Protein AF-A0A7J4KVI2-F1 (afdb_monomer_lite)

Radius of gyration: 18.56 Å; chains: 1; bounding box: 43×48×51 Å

Structure (mmCIF, N/CA/C/O backbone):
data_AF-A0A7J4KVI2-F1
#
_entry.id   AF-A0A7J4KVI2-F1
#
loop_
_atom_site.group_PDB
_atom_site.id
_atom_site.type_symbol
_atom_site.label_atom_id
_atom_site.label_alt_id
_atom_site.label_comp_id
_atom_site.label_asym_id
_atom_site.label_entity_id
_atom_site.label_seq_id
_atom_site.pdbx_PDB_ins_code
_atom_site.Cartn_x
_atom_site.Cartn_y
_atom_site.Cartn_z
_atom_site.occupancy
_atom_site.B_iso_or_equiv
_atom_site.auth_seq_id
_atom_site.auth_comp_id
_atom_site.auth_asym_id
_atom_site.auth_atom_id
_atom_site.pdbx_PDB_model_num
ATOM 1 N N . MET A 1 1 ? 23.311 7.971 -23.021 1.00 53.56 1 MET A N 1
ATOM 2 C CA . MET A 1 1 ? 22.926 6.780 -22.244 1.00 53.56 1 MET A CA 1
ATOM 3 C C . MET A 1 1 ? 21.905 6.040 -23.079 1.00 53.56 1 MET A C 1
ATOM 5 O O . MET A 1 1 ? 20.894 6.647 -23.422 1.00 53.56 1 MET A O 1
ATOM 9 N N . ASP A 1 2 ? 22.221 4.825 -23.516 1.00 59.62 2 ASP A N 1
ATOM 10 C CA . ASP A 1 2 ? 21.264 4.004 -24.254 1.00 59.62 2 ASP A CA 1
ATOM 11 C C . ASP A 1 2 ? 20.538 3.135 -23.231 1.00 59.62 2 ASP A C 1
ATOM 13 O O . ASP A 1 2 ? 21.050 2.123 -22.776 1.00 59.62 2 ASP A O 1
ATOM 17 N N . ILE A 1 3 ? 19.336 3.552 -22.846 1.00 58.28 3 ILE A N 1
ATOM 18 C CA . ILE A 1 3 ? 18.474 2.841 -21.888 1.00 58.28 3 ILE A CA 1
ATOM 19 C C . ILE A 1 3 ? 18.111 1.408 -22.330 1.00 58.28 3 ILE A C 1
ATOM 21 O O . ILE A 1 3 ? 17.574 0.633 -21.536 1.00 58.28 3 ILE A O 1
ATOM 25 N N . ARG A 1 4 ? 18.410 1.031 -23.581 1.00 65.31 4 ARG A N 1
ATOM 26 C CA . ARG A 1 4 ? 18.259 -0.337 -24.098 1.00 65.31 4 ARG A CA 1
ATOM 27 C C . ARG A 1 4 ? 19.463 -1.230 -23.796 1.00 65.31 4 ARG A C 1
ATOM 29 O O . ARG A 1 4 ? 19.342 -2.448 -23.936 1.00 65.31 4 ARG A O 1
ATOM 36 N N . ASP A 1 5 ? 20.568 -0.674 -23.316 1.00 78.56 5 ASP A N 1
ATOM 37 C CA . ASP A 1 5 ? 21.722 -1.428 -22.833 1.00 78.56 5 ASP A CA 1
ATOM 38 C C . ASP A 1 5 ? 21.389 -2.131 -21.502 1.00 78.56 5 ASP A C 1
ATOM 40 O O . ASP A 1 5 ? 20.918 -1.509 -20.547 1.00 78.56 5 ASP A O 1
ATOM 44 N N . SER A 1 6 ? 21.564 -3.455 -21.447 1.00 76.38 6 SER A N 1
ATOM 45 C CA . SER A 1 6 ? 21.222 -4.264 -20.270 1.00 76.38 6 SER A CA 1
ATOM 46 C C . SER A 1 6 ? 22.137 -4.030 -19.069 1.00 76.38 6 SER A C 1
ATOM 48 O O . SER A 1 6 ? 21.682 -4.176 -17.937 1.00 76.38 6 SER A O 1
ATOM 50 N N . GLU A 1 7 ? 23.400 -3.672 -19.299 1.00 80.94 7 GLU A N 1
ATOM 51 C CA . GLU A 1 7 ? 24.371 -3.390 -18.240 1.00 80.94 7 GLU A CA 1
ATOM 52 C C . GLU A 1 7 ? 24.020 -2.066 -17.555 1.00 80.94 7 GLU A C 1
ATOM 54 O O . GLU A 1 7 ? 23.853 -2.029 -16.337 1.00 80.94 7 GLU A O 1
ATOM 59 N N . GLN A 1 8 ? 23.725 -1.023 -18.342 1.00 77.56 8 GLN A N 1
ATOM 60 C CA . GLN A 1 8 ? 23.271 0.272 -17.810 1.00 77.56 8 GLN A CA 1
ATOM 61 C C . GLN A 1 8 ? 21.961 0.149 -17.013 1.00 77.56 8 GLN A C 1
ATOM 63 O O . GLN A 1 8 ? 21.785 0.824 -15.997 1.00 77.56 8 GLN A O 1
ATOM 68 N N . ARG A 1 9 ? 21.033 -0.729 -17.432 1.00 75.50 9 ARG A N 1
ATOM 69 C CA . ARG A 1 9 ? 19.804 -1.003 -16.662 1.00 75.50 9 ARG A CA 1
ATOM 70 C C . ARG A 1 9 ? 20.095 -1.659 -15.317 1.00 75.50 9 ARG A C 1
ATOM 72 O O . ARG A 1 9 ? 19.458 -1.300 -14.329 1.00 75.50 9 ARG A O 1
ATOM 79 N N . HIS A 1 10 ? 21.029 -2.607 -15.283 1.00 79.31 10 HIS A N 1
ATOM 80 C CA . HIS A 1 10 ? 21.415 -3.281 -14.050 1.00 79.31 10 HIS A CA 1
ATOM 81 C C . HIS A 1 10 ? 22.087 -2.309 -13.073 1.00 79.31 10 HIS A C 1
ATOM 83 O O . HIS A 1 10 ? 21.647 -2.212 -11.933 1.00 79.31 10 HIS A O 1
ATOM 89 N N . GLU A 1 11 ? 23.051 -1.505 -13.530 1.00 82.50 11 GLU A N 1
ATOM 90 C CA . GLU A 1 11 ? 23.707 -0.480 -12.700 1.00 82.50 11 GLU A CA 1
ATOM 91 C C . GLU A 1 11 ? 22.715 0.543 -12.126 1.00 82.50 11 GLU A C 1
ATOM 93 O O . GLU A 1 11 ? 22.803 0.937 -10.958 1.00 82.50 11 GLU A O 1
ATOM 98 N N . MET A 1 12 ? 21.739 0.962 -12.936 1.00 79.88 12 MET A N 1
ATOM 99 C CA . MET A 1 12 ? 20.677 1.861 -12.495 1.00 79.88 12 MET A CA 1
ATOM 100 C C . MET A 1 12 ? 19.800 1.210 -11.420 1.00 79.88 12 MET A C 1
ATOM 102 O O . MET A 1 12 ? 19.478 1.862 -10.429 1.00 79.88 12 MET A O 1
ATOM 106 N N . LEU A 1 13 ? 19.431 -0.064 -11.588 1.00 80.06 13 LEU A N 1
ATOM 107 C CA . LEU A 1 13 ? 18.658 -0.807 -10.594 1.00 80.06 13 LEU A CA 1
ATOM 108 C C . LEU A 1 13 ? 19.425 -0.948 -9.272 1.00 80.06 13 LEU A C 1
ATOM 110 O O . LEU A 1 13 ? 18.868 -0.631 -8.226 1.00 80.06 13 LEU A O 1
ATOM 114 N N . GLU A 1 14 ? 20.698 -1.341 -9.313 1.00 84.06 14 GLU A N 1
ATOM 115 C CA . GLU A 1 14 ? 21.552 -1.439 -8.120 1.00 84.06 14 GLU A CA 1
ATOM 116 C C . GLU A 1 14 ? 21.667 -0.087 -7.397 1.00 84.06 14 GLU A C 1
ATOM 118 O O . GLU A 1 14 ? 21.544 -0.009 -6.175 1.00 84.06 14 GLU A O 1
ATOM 123 N N . SER A 1 15 ? 21.807 1.008 -8.152 1.00 84.38 15 SER A N 1
ATOM 124 C CA . SER A 1 15 ? 21.846 2.363 -7.589 1.00 84.38 15 SER A CA 1
ATOM 125 C C . SER A 1 15 ? 20.530 2.748 -6.903 1.00 84.38 15 SER A C 1
ATOM 127 O O . SER A 1 15 ? 20.540 3.354 -5.832 1.00 84.38 15 SER A O 1
ATOM 129 N N . LEU A 1 16 ? 19.386 2.392 -7.494 1.00 80.75 16 LEU A N 1
ATOM 130 C CA . LEU A 1 16 ? 18.063 2.646 -6.913 1.00 80.75 16 LEU A CA 1
ATOM 131 C C . LEU A 1 16 ? 17.823 1.834 -5.644 1.00 80.75 16 LEU A C 1
ATOM 133 O O . LEU A 1 16 ? 17.270 2.373 -4.683 1.00 80.75 16 LEU A O 1
ATOM 137 N N . ILE A 1 17 ? 18.244 0.568 -5.638 1.00 82.12 17 ILE A N 1
ATOM 138 C CA . ILE A 1 17 ? 18.190 -0.296 -4.457 1.00 82.12 17 ILE A CA 1
ATOM 139 C C . ILE A 1 17 ? 19.030 0.331 -3.347 1.00 82.12 17 ILE A C 1
ATOM 141 O O . ILE A 1 17 ? 18.498 0.607 -2.278 1.00 82.12 17 ILE A O 1
ATOM 145 N N . ALA A 1 18 ? 20.284 0.693 -3.629 1.00 84.38 18 ALA A N 1
ATOM 146 C CA . ALA A 1 18 ? 21.172 1.303 -2.642 1.00 84.38 18 ALA A CA 1
ATOM 147 C C . ALA A 1 18 ? 20.612 2.611 -2.051 1.00 84.38 18 ALA A C 1
ATOM 149 O O . ALA A 1 18 ? 20.677 2.825 -0.840 1.00 84.38 18 ALA A O 1
ATOM 150 N N . VAL A 1 19 ? 20.030 3.487 -2.880 1.00 82.00 19 VAL A N 1
ATOM 151 C CA . VAL A 1 19 ? 19.382 4.722 -2.403 1.00 82.00 19 VAL A CA 1
ATOM 152 C C . VAL A 1 19 ? 18.144 4.410 -1.560 1.00 82.00 19 VAL A C 1
ATOM 154 O O . VAL A 1 19 ? 17.938 5.036 -0.520 1.00 82.00 19 VAL A O 1
ATOM 157 N N . THR A 1 20 ? 17.326 3.447 -1.986 1.00 78.44 20 THR A N 1
ATOM 158 C CA . THR A 1 20 ? 16.119 3.040 -1.253 1.00 78.44 20 THR A CA 1
ATOM 159 C C . THR A 1 20 ? 16.493 2.456 0.106 1.00 78.44 20 THR A C 1
ATOM 161 O O . THR A 1 20 ? 15.943 2.888 1.117 1.00 78.44 20 THR A O 1
ATOM 164 N N . ASP A 1 21 ? 17.475 1.560 0.159 1.00 82.12 21 ASP A N 1
ATOM 165 C CA . ASP A 1 21 ? 17.964 0.937 1.392 1.00 82.12 21 ASP A CA 1
ATOM 166 C C . ASP A 1 21 ? 18.585 1.962 2.345 1.00 82.12 21 ASP A C 1
ATOM 168 O O . ASP A 1 21 ? 18.413 1.872 3.560 1.00 82.12 21 ASP A O 1
ATOM 172 N N . PHE A 1 22 ? 19.260 2.982 1.807 1.00 82.75 22 PHE A N 1
ATOM 173 C CA . PHE A 1 22 ? 19.822 4.068 2.605 1.00 82.75 22 PHE A CA 1
ATOM 174 C C . PHE A 1 22 ? 18.742 4.960 3.239 1.00 82.75 22 PHE A C 1
ATOM 176 O O . PHE A 1 22 ? 18.859 5.345 4.403 1.00 82.75 22 PHE A O 1
ATOM 183 N N . LEU A 1 23 ? 17.691 5.307 2.489 1.00 79.38 23 LEU A N 1
ATOM 184 C CA . LEU A 1 23 ? 16.671 6.262 2.936 1.00 79.38 23 LEU A CA 1
ATOM 185 C C . LEU A 1 23 ? 15.541 5.621 3.753 1.00 79.38 23 LEU A C 1
ATOM 187 O O . LEU A 1 23 ? 14.987 6.269 4.645 1.00 79.38 23 LEU A O 1
ATOM 191 N N . THR A 1 24 ? 15.193 4.365 3.464 1.00 81.50 24 THR A N 1
ATOM 192 C CA . THR A 1 24 ? 14.033 3.682 4.059 1.00 81.50 24 THR A CA 1
ATOM 193 C C . THR A 1 24 ? 14.068 3.656 5.591 1.00 81.50 24 THR A C 1
ATOM 195 O O . THR A 1 24 ? 13.041 3.987 6.182 1.00 81.50 24 THR A O 1
ATOM 198 N N . PRO A 1 25 ? 15.198 3.369 6.273 1.00 85.94 25 PRO A N 1
ATOM 199 C CA . PRO A 1 25 ? 15.234 3.372 7.735 1.00 85.94 25 PRO A CA 1
ATOM 200 C C . PRO A 1 25 ? 14.869 4.732 8.343 1.00 85.94 25 PRO A C 1
ATOM 202 O O . PRO A 1 25 ? 14.037 4.805 9.242 1.00 85.94 25 PRO A O 1
ATOM 205 N N . ALA A 1 26 ? 15.428 5.829 7.819 1.00 86.44 26 ALA A N 1
ATOM 206 C CA . ALA A 1 26 ? 15.156 7.171 8.335 1.00 86.44 26 ALA A CA 1
ATOM 207 C C . ALA A 1 26 ? 13.688 7.582 8.130 1.00 86.44 26 ALA A C 1
ATOM 209 O O . ALA A 1 26 ? 13.074 8.201 9.003 1.00 86.44 26 ALA A O 1
ATOM 210 N N . PHE A 1 27 ? 13.113 7.221 6.982 1.00 85.88 27 PHE A N 1
ATOM 211 C CA . PHE A 1 27 ? 11.704 7.461 6.694 1.00 85.88 27 PHE A CA 1
ATOM 212 C C . PHE A 1 27 ? 10.771 6.597 7.548 1.00 85.88 27 PHE A C 1
ATOM 214 O O . PHE A 1 27 ? 9.794 7.126 8.081 1.00 85.88 27 PHE A O 1
ATOM 221 N N . SER A 1 28 ? 11.101 5.317 7.736 1.00 87.12 28 SER A N 1
ATOM 222 C CA . SER A 1 28 ? 10.357 4.398 8.603 1.00 87.12 28 SER A CA 1
ATOM 223 C C . SER A 1 28 ? 10.314 4.917 10.043 1.00 87.12 28 SER A C 1
ATOM 225 O O . SER A 1 28 ? 9.231 5.064 10.606 1.00 87.12 28 SER A O 1
ATOM 227 N N . GLU A 1 29 ? 11.448 5.344 10.605 1.00 89.88 29 GLU A N 1
ATOM 228 C CA . GLU A 1 29 ? 11.493 5.924 11.955 1.00 89.88 29 GLU A CA 1
ATOM 229 C C . GLU A 1 29 ? 10.658 7.208 12.075 1.00 89.88 29 GLU A C 1
ATOM 231 O O . GLU A 1 29 ? 9.908 7.396 13.040 1.00 89.88 29 GLU A O 1
ATOM 236 N N . ARG A 1 30 ? 10.707 8.085 11.061 1.00 90.50 30 ARG A N 1
ATOM 237 C CA . ARG A 1 30 ? 9.869 9.291 11.039 1.00 90.50 30 ARG A CA 1
ATOM 238 C C . ARG A 1 30 ? 8.383 8.940 10.999 1.00 90.50 30 ARG A C 1
ATOM 240 O O . ARG A 1 30 ? 7.618 9.561 11.734 1.00 90.50 30 ARG A O 1
ATOM 247 N N . LEU A 1 31 ? 7.970 7.958 10.197 1.00 92.00 31 LEU A N 1
ATOM 248 C CA . LEU A 1 31 ? 6.585 7.484 10.166 1.00 92.00 31 LEU A CA 1
ATOM 249 C C . LEU A 1 31 ? 6.175 6.879 11.510 1.00 92.00 31 LEU A C 1
ATOM 251 O O . LEU A 1 31 ? 5.164 7.299 12.066 1.00 92.00 31 LEU A O 1
ATOM 255 N N . LYS A 1 32 ? 6.977 5.971 12.077 1.00 93.12 32 LYS A N 1
ATOM 256 C CA . LYS A 1 32 ? 6.709 5.338 13.379 1.00 93.12 32 LYS A CA 1
ATOM 257 C C . LYS A 1 32 ? 6.499 6.363 14.489 1.00 93.12 32 LYS A C 1
ATOM 259 O O . LYS A 1 32 ? 5.614 6.176 15.318 1.00 93.12 32 LYS A O 1
ATOM 264 N N . SER A 1 33 ? 7.224 7.485 14.476 1.00 94.75 33 SER A N 1
ATOM 265 C CA . SER A 1 33 ? 7.016 8.576 15.445 1.00 94.75 33 SER A CA 1
ATOM 266 C C . SER A 1 33 ? 5.627 9.237 15.379 1.00 94.75 33 SER A C 1
ATOM 268 O O . SER A 1 33 ? 5.211 9.885 16.337 1.00 94.75 33 SER A O 1
ATOM 270 N N . ARG A 1 34 ? 4.900 9.063 14.267 1.00 94.44 34 ARG A N 1
ATOM 271 C CA . ARG A 1 34 ? 3.549 9.598 14.021 1.00 94.44 34 ARG A CA 1
ATOM 272 C C . ARG A 1 34 ? 2.438 8.571 14.220 1.00 94.44 34 ARG A C 1
ATOM 274 O O . ARG A 1 34 ? 1.263 8.942 14.311 1.00 94.44 34 ARG A O 1
ATOM 281 N N . LEU A 1 35 ? 2.798 7.294 14.248 1.00 93.44 35 LEU A N 1
ATOM 282 C CA . LEU A 1 35 ? 1.877 6.199 14.503 1.00 93.44 35 LEU A CA 1
ATOM 283 C C . LEU A 1 35 ? 1.514 6.160 15.992 1.00 93.44 35 LEU A C 1
ATOM 285 O O . LEU A 1 35 ? 2.335 6.474 16.860 1.00 93.44 35 LEU A O 1
ATOM 289 N N . ASN A 1 36 ? 0.278 5.777 16.301 1.00 91.81 36 ASN A N 1
ATOM 290 C CA . ASN A 1 36 ? -0.064 5.405 17.672 1.00 91.81 36 ASN A CA 1
ATOM 291 C C . ASN A 1 36 ? 0.535 4.025 18.001 1.00 91.81 36 ASN A C 1
ATOM 293 O O . ASN A 1 36 ? 1.041 3.324 17.125 1.00 91.81 36 ASN A O 1
ATOM 297 N N . ASP A 1 37 ? 0.489 3.616 19.265 1.00 89.94 37 ASP A N 1
ATOM 298 C CA . ASP A 1 37 ? 1.168 2.386 19.691 1.00 89.94 37 ASP A CA 1
ATOM 299 C C . ASP A 1 37 ? 0.605 1.122 19.023 1.00 89.94 37 ASP A C 1
ATOM 301 O O . ASP A 1 37 ? 1.360 0.201 18.721 1.00 89.94 37 ASP A O 1
ATOM 305 N N . LYS A 1 38 ? -0.696 1.099 18.707 1.00 86.19 38 LYS A N 1
ATOM 306 C CA . LYS A 1 38 ? -1.334 -0.018 17.995 1.00 86.19 38 LYS A CA 1
ATOM 307 C C . LYS A 1 38 ? -0.817 -0.122 16.559 1.00 86.19 38 LYS A C 1
ATOM 309 O O . LYS A 1 38 ? -0.437 -1.194 16.103 1.00 86.19 38 LYS A O 1
ATOM 314 N N . GLU A 1 39 ? -0.774 1.001 15.854 1.00 92.25 39 GLU A N 1
ATOM 315 C CA . GLU A 1 39 ? -0.285 1.076 14.478 1.00 92.25 39 GLU A CA 1
ATOM 316 C C . GLU A 1 39 ? 1.205 0.756 14.379 1.00 92.25 39 GLU A C 1
ATOM 318 O O . GLU A 1 39 ? 1.602 0.081 13.437 1.00 92.25 39 GLU A O 1
ATOM 323 N N . LYS A 1 40 ? 2.024 1.179 15.354 1.00 91.94 40 LYS A N 1
ATOM 324 C CA . LYS A 1 40 ? 3.443 0.792 15.417 1.00 91.94 40 LYS A CA 1
ATOM 325 C C . LYS A 1 40 ? 3.597 -0.722 15.487 1.00 91.94 40 LYS A C 1
ATOM 327 O O . LYS A 1 40 ? 4.365 -1.272 14.710 1.00 91.94 40 LYS A O 1
ATOM 332 N N . LEU A 1 41 ? 2.831 -1.389 16.355 1.00 89.12 41 LEU A N 1
ATOM 333 C CA . LEU A 1 41 ? 2.871 -2.849 16.484 1.00 89.12 41 LEU A CA 1
ATOM 334 C C . LEU A 1 41 ? 2.475 -3.552 15.180 1.00 89.12 41 LEU A C 1
ATOM 336 O O . LEU A 1 41 ? 3.128 -4.513 14.783 1.00 89.12 41 LEU A O 1
ATOM 340 N N . LEU A 1 42 ? 1.428 -3.074 14.498 1.00 91.12 42 LEU A N 1
ATOM 341 C CA . LEU A 1 42 ? 1.032 -3.615 13.192 1.00 91.12 42 LEU A CA 1
ATOM 342 C C . LEU A 1 42 ? 2.119 -3.385 12.139 1.00 91.12 42 LEU A C 1
ATOM 344 O O . LEU A 1 42 ? 2.447 -4.289 11.375 1.00 91.12 42 LEU A O 1
ATOM 348 N N . TYR A 1 43 ? 2.695 -2.187 12.115 1.00 91.12 43 TYR A N 1
ATOM 349 C CA . TYR A 1 43 ? 3.728 -1.820 11.158 1.00 91.12 43 TYR A CA 1
ATOM 350 C C . TYR A 1 43 ? 5.003 -2.653 11.361 1.00 91.12 43 TYR A C 1
ATOM 352 O O . TYR A 1 43 ? 5.547 -3.191 10.400 1.00 91.12 43 TYR A O 1
ATOM 360 N N . GLU A 1 44 ? 5.429 -2.850 12.609 1.00 88.81 44 GLU A N 1
ATOM 361 C CA . GLU A 1 44 ? 6.543 -3.733 12.976 1.00 88.81 44 GLU A CA 1
ATOM 362 C C . GLU A 1 44 ? 6.255 -5.201 12.642 1.00 88.81 44 GLU A C 1
ATOM 364 O O . GLU A 1 44 ? 7.147 -5.909 12.171 1.00 88.81 44 GLU A O 1
ATOM 369 N N . ALA A 1 45 ? 5.012 -5.662 12.829 1.00 87.00 45 ALA A N 1
ATOM 370 C CA . ALA A 1 45 ? 4.614 -7.008 12.430 1.00 87.00 45 ALA A CA 1
ATOM 371 C C . ALA A 1 45 ? 4.792 -7.212 10.920 1.00 87.00 45 ALA A C 1
ATOM 373 O O . ALA A 1 45 ? 5.311 -8.248 10.515 1.00 87.00 45 ALA A O 1
ATOM 374 N N . VAL A 1 46 ? 4.432 -6.222 10.097 1.00 87.56 46 VAL A N 1
ATOM 375 C CA . VAL A 1 46 ? 4.609 -6.278 8.637 1.00 87.56 46 VAL A CA 1
ATOM 376 C C . VAL A 1 46 ? 6.078 -6.148 8.227 1.00 87.56 46 VAL A C 1
ATOM 378 O O . VAL A 1 46 ? 6.511 -6.872 7.335 1.00 87.56 46 VAL A O 1
ATOM 381 N N . GLU A 1 47 ? 6.874 -5.300 8.885 1.00 84.62 47 GLU A N 1
ATOM 382 C CA . GLU A 1 47 ? 8.329 -5.234 8.648 1.00 84.62 47 GLU A CA 1
ATOM 383 C C . GLU A 1 47 ? 9.034 -6.563 8.974 1.00 84.62 47 GLU A C 1
ATOM 385 O O . GLU A 1 47 ? 10.016 -6.919 8.3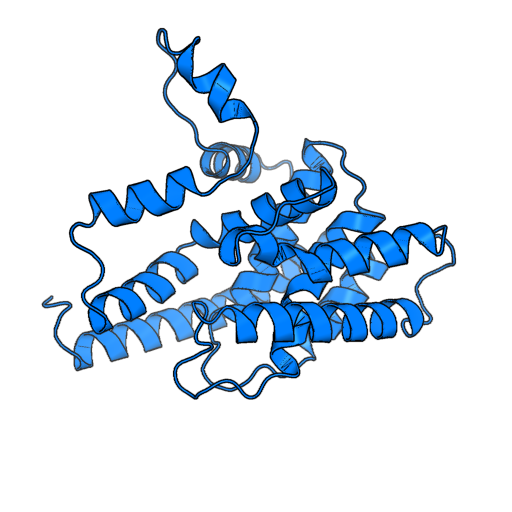24 1.00 84.62 47 GLU A O 1
ATOM 390 N N . GLY A 1 48 ? 8.523 -7.316 9.953 1.00 82.25 48 GLY A N 1
ATOM 391 C CA . GLY A 1 48 ? 9.026 -8.642 10.314 1.00 82.25 48 GLY A CA 1
ATOM 392 C C . GLY A 1 48 ? 8.647 -9.759 9.336 1.00 82.25 48 GLY A C 1
ATOM 393 O O . GLY A 1 48 ? 9.198 -10.860 9.426 1.00 82.25 48 GLY A O 1
ATOM 394 N N . VAL A 1 49 ? 7.726 -9.510 8.401 1.00 81.31 49 VAL A N 1
ATOM 395 C CA . VAL A 1 49 ? 7.316 -10.492 7.394 1.00 81.31 49 VAL A CA 1
ATOM 396 C C . VAL A 1 49 ? 8.337 -10.523 6.259 1.00 81.31 49 VAL A C 1
ATOM 398 O O . VAL A 1 49 ? 8.594 -9.529 5.581 1.00 81.31 49 VAL A O 1
ATOM 401 N N . THR A 1 50 ? 8.909 -11.700 6.004 1.00 69.44 50 THR A N 1
ATOM 402 C CA . THR A 1 50 ? 9.828 -11.888 4.884 1.00 69.44 50 THR A CA 1
ATOM 403 C C . THR A 1 50 ? 9.056 -11.950 3.569 1.00 69.44 50 THR A C 1
ATOM 405 O O . THR A 1 50 ? 8.308 -12.886 3.287 1.00 69.44 50 THR A O 1
ATOM 408 N N . PHE A 1 51 ? 9.257 -10.947 2.719 1.00 68.25 51 PHE A N 1
ATOM 409 C CA . PHE A 1 51 ? 8.815 -11.008 1.330 1.00 68.25 51 PHE A CA 1
ATOM 410 C C . PHE A 1 51 ? 9.818 -11.810 0.495 1.00 68.25 51 PHE A C 1
ATOM 412 O O . PHE A 1 51 ? 11.016 -11.820 0.776 1.00 68.25 51 PHE A O 1
ATOM 419 N N . ALA A 1 52 ? 9.335 -12.478 -0.555 1.00 59.94 52 ALA A N 1
ATOM 420 C CA . ALA A 1 52 ? 10.203 -13.206 -1.479 1.00 59.94 52 ALA A CA 1
ATOM 421 C C . ALA A 1 52 ? 11.284 -12.289 -2.095 1.00 59.94 52 ALA A C 1
ATOM 423 O O . ALA A 1 52 ? 11.015 -11.113 -2.374 1.00 59.94 52 ALA A O 1
ATOM 424 N N . GLU A 1 53 ? 12.474 -12.851 -2.342 1.00 52.62 53 GLU A N 1
ATOM 425 C CA . GLU A 1 53 ? 13.605 -12.184 -3.004 1.00 52.62 53 GLU A CA 1
ATOM 426 C C . GLU A 1 53 ? 13.175 -11.486 -4.312 1.00 52.62 53 GLU A C 1
ATOM 428 O O . GLU A 1 53 ? 12.377 -12.020 -5.086 1.00 52.62 53 GLU A O 1
ATOM 433 N N . GLY A 1 54 ? 13.702 -10.280 -4.564 1.00 59.38 54 GLY A N 1
ATOM 434 C CA . GLY A 1 54 ? 13.408 -9.479 -5.765 1.00 59.38 54 GLY A CA 1
ATOM 435 C C . GLY A 1 54 ? 12.354 -8.377 -5.586 1.00 59.38 54 GLY A C 1
ATOM 436 O O . GLY A 1 54 ? 12.135 -7.583 -6.498 1.00 59.38 54 GLY A O 1
ATOM 437 N N . ASN A 1 55 ? 11.736 -8.261 -4.408 1.00 71.81 55 ASN A N 1
ATOM 438 C CA . ASN A 1 55 ? 10.739 -7.228 -4.100 1.00 71.81 55 ASN A CA 1
ATOM 439 C C . ASN A 1 55 ? 11.333 -6.001 -3.377 1.00 71.81 55 ASN A C 1
ATOM 441 O O . ASN A 1 55 ? 10.774 -5.533 -2.386 1.00 71.81 55 ASN A O 1
ATOM 445 N N . TRP A 1 56 ? 12.457 -5.470 -3.867 1.00 73.38 56 TRP A N 1
ATOM 446 C CA . TRP A 1 56 ? 13.206 -4.366 -3.236 1.00 73.38 56 TRP A CA 1
ATOM 447 C C . TRP A 1 56 ? 12.358 -3.118 -2.935 1.00 73.38 56 TRP A C 1
ATOM 449 O O . TRP A 1 56 ? 12.615 -2.388 -1.986 1.00 73.38 56 TRP A O 1
ATOM 459 N N . TYR A 1 57 ? 11.310 -2.876 -3.722 1.00 79.31 57 TYR A N 1
ATOM 460 C CA . TYR A 1 57 ? 10.453 -1.704 -3.574 1.00 79.31 57 TYR A CA 1
ATOM 461 C C . TYR A 1 57 ? 9.332 -1.871 -2.541 1.00 79.31 57 TYR A C 1
ATOM 463 O O . TYR A 1 57 ? 8.663 -0.884 -2.239 1.00 79.31 57 TYR A O 1
ATOM 471 N N . ARG A 1 58 ? 9.075 -3.084 -2.025 1.00 82.56 58 ARG A N 1
ATOM 472 C CA . ARG A 1 58 ? 7.950 -3.346 -1.108 1.00 82.56 58 ARG A CA 1
ATOM 473 C C . ARG A 1 58 ? 8.046 -2.597 0.217 1.00 82.56 58 ARG A C 1
ATOM 475 O O . ARG A 1 58 ? 7.049 -1.978 0.573 1.00 82.56 58 ARG A O 1
ATOM 482 N N . PRO A 1 59 ? 9.194 -2.576 0.923 1.00 82.94 59 PRO A N 1
ATOM 483 C CA . PRO A 1 59 ? 9.316 -1.777 2.142 1.00 82.94 59 PRO A CA 1
ATOM 484 C C . PRO A 1 59 ? 8.962 -0.306 1.893 1.00 82.94 59 PRO A C 1
ATOM 486 O O . PRO A 1 59 ? 8.234 0.313 2.663 1.00 82.94 59 PRO A O 1
ATOM 489 N N . HIS A 1 60 ? 9.400 0.226 0.750 1.00 85.62 60 HIS A N 1
ATOM 490 C CA . HIS A 1 60 ? 9.117 1.598 0.351 1.00 85.62 60 HIS A CA 1
ATOM 491 C C . HIS A 1 60 ? 7.652 1.821 -0.063 1.00 85.62 60 HIS A C 1
ATOM 493 O O . HIS A 1 60 ? 7.089 2.874 0.224 1.00 85.62 60 HIS A O 1
ATOM 499 N N . HIS A 1 61 ? 7.020 0.850 -0.729 1.00 89.50 61 HIS A N 1
ATOM 500 C CA . HIS A 1 61 ? 5.585 0.871 -1.034 1.00 89.50 61 HIS A CA 1
ATOM 501 C C . HIS A 1 61 ? 4.766 0.887 0.252 1.00 89.50 61 HIS A C 1
ATOM 503 O O . HIS A 1 61 ? 4.015 1.836 0.451 1.00 89.50 61 HIS A O 1
ATOM 509 N N . ASN A 1 62 ? 5.002 -0.051 1.170 1.00 89.75 62 ASN A N 1
ATOM 510 C CA . ASN A 1 62 ? 4.265 -0.111 2.429 1.00 89.75 62 ASN A CA 1
ATOM 511 C C . ASN A 1 62 ? 4.427 1.174 3.260 1.00 89.75 62 ASN A C 1
ATOM 513 O O . ASN A 1 62 ? 3.449 1.711 3.785 1.00 89.75 62 ASN A O 1
ATOM 517 N N . PHE A 1 63 ? 5.647 1.723 3.307 1.00 90.62 63 PHE A N 1
ATOM 518 C CA . PHE A 1 63 ? 5.915 3.028 3.909 1.00 90.62 63 PHE A CA 1
ATOM 519 C C . PHE A 1 63 ? 5.082 4.146 3.258 1.00 90.62 63 PHE A C 1
ATOM 521 O O . PHE A 1 63 ? 4.392 4.882 3.966 1.00 90.62 63 PHE A O 1
ATOM 528 N N . ILE A 1 64 ? 5.117 4.280 1.924 1.00 90.81 64 ILE A N 1
ATOM 529 C CA . ILE A 1 64 ? 4.399 5.352 1.218 1.00 90.81 64 ILE A CA 1
ATOM 530 C C . ILE A 1 64 ? 2.890 5.222 1.401 1.00 90.81 64 ILE A C 1
ATOM 532 O O . ILE A 1 64 ? 2.242 6.235 1.661 1.00 90.81 64 ILE A O 1
ATOM 536 N N . VAL A 1 65 ? 2.330 4.019 1.278 1.00 94.50 65 VAL A N 1
ATOM 537 C CA . VAL A 1 65 ? 0.887 3.796 1.436 1.00 94.50 65 VAL A CA 1
ATOM 538 C C . VAL A 1 65 ? 0.451 4.140 2.858 1.00 94.50 65 VAL A C 1
ATOM 540 O O . VAL A 1 65 ? -0.497 4.902 3.041 1.00 94.50 65 VAL A O 1
ATOM 543 N N . THR A 1 66 ? 1.208 3.701 3.867 1.00 95.44 66 THR A N 1
ATOM 544 C CA . THR A 1 66 ? 0.925 4.022 5.274 1.00 95.44 66 THR A CA 1
ATOM 545 C C . THR A 1 66 ? 1.013 5.529 5.546 1.00 95.44 66 THR A C 1
ATOM 547 O O . THR A 1 66 ? 0.115 6.105 6.159 1.00 95.44 66 THR A O 1
ATOM 550 N N . ALA A 1 67 ? 2.058 6.207 5.061 1.00 94.25 67 ALA A N 1
ATOM 551 C CA . ALA A 1 67 ? 2.216 7.655 5.225 1.00 94.25 67 ALA A CA 1
ATOM 552 C C . ALA A 1 67 ? 1.124 8.457 4.489 1.00 94.25 67 ALA A C 1
ATOM 554 O O . ALA A 1 67 ? 0.644 9.484 4.983 1.00 94.25 67 ALA A O 1
ATOM 555 N N . SER A 1 68 ? 0.714 7.973 3.317 1.00 93.25 68 SER A N 1
ATOM 556 C CA . SER A 1 68 ? -0.366 8.551 2.518 1.00 93.25 68 SER A CA 1
ATOM 557 C C . SER A 1 68 ? -1.706 8.419 3.231 1.00 93.25 68 SER A C 1
ATOM 559 O O . SER A 1 68 ? -2.425 9.409 3.364 1.00 93.25 68 SER A O 1
ATOM 561 N N . MET A 1 69 ? -2.005 7.234 3.767 1.00 95.88 69 MET A N 1
ATOM 562 C CA . MET A 1 69 ? -3.230 7.000 4.521 1.00 95.88 69 MET A CA 1
ATOM 563 C C . MET A 1 69 ? -3.284 7.828 5.805 1.00 95.88 69 MET A C 1
ATOM 565 O O . MET A 1 69 ? -4.313 8.422 6.118 1.00 95.88 69 MET A O 1
ATOM 569 N N . LEU A 1 70 ? -2.160 7.946 6.516 1.00 94.69 70 LEU A N 1
ATOM 570 C CA . LEU A 1 70 ? -2.071 8.790 7.706 1.00 94.69 70 LEU A CA 1
ATOM 571 C C . LEU A 1 70 ? -2.405 10.250 7.381 1.00 94.69 70 LEU A C 1
ATOM 573 O O . LEU A 1 70 ? -3.118 10.914 8.134 1.00 94.69 70 LEU A O 1
ATOM 577 N N . SER A 1 71 ? -1.906 10.735 6.243 1.00 91.00 71 SER A N 1
ATOM 578 C CA . SER A 1 71 ? -2.196 12.083 5.759 1.00 91.00 71 SER A CA 1
ATOM 579 C C . SER A 1 71 ? -3.676 12.241 5.402 1.00 91.00 71 SER A C 1
ATOM 581 O O . SER A 1 71 ? -4.282 13.229 5.804 1.00 91.00 71 SER A O 1
ATOM 583 N N . LEU A 1 72 ? -4.271 11.270 4.702 1.00 87.94 72 LEU A N 1
ATOM 584 C CA . LEU A 1 72 ? -5.701 11.264 4.369 1.00 87.94 72 LEU A CA 1
ATOM 585 C C . LEU A 1 72 ? -6.579 11.291 5.624 1.00 87.94 72 LEU A C 1
ATOM 587 O O . LEU A 1 72 ? -7.444 12.153 5.739 1.00 87.94 72 LEU A O 1
ATOM 591 N N . CYS A 1 73 ? -6.307 10.424 6.603 1.00 91.25 73 CYS A N 1
ATOM 592 C CA . CYS A 1 73 ? -7.049 10.398 7.865 1.00 91.25 73 CYS A CA 1
ATOM 593 C C . CYS A 1 73 ? -6.985 11.743 8.599 1.00 91.25 73 CYS A C 1
ATOM 595 O O . CYS A 1 73 ? -7.980 12.189 9.163 1.00 91.25 73 CYS A O 1
ATOM 597 N N . PHE A 1 74 ? -5.823 12.403 8.585 1.00 89.38 74 PHE A N 1
ATOM 598 C CA . PHE A 1 74 ? -5.655 13.707 9.221 1.00 89.38 74 PHE A CA 1
ATOM 599 C C . PHE A 1 74 ? -6.415 14.825 8.493 1.00 89.38 74 PHE A C 1
ATOM 601 O O . PHE A 1 74 ? -7.108 15.606 9.140 1.00 89.38 74 PHE A O 1
ATOM 608 N N . TRP A 1 75 ? -6.276 14.921 7.169 1.00 86.44 75 TRP A N 1
ATOM 609 C CA . TRP A 1 75 ? -6.822 16.043 6.398 1.00 86.44 75 TRP A CA 1
ATOM 610 C C . TRP A 1 75 ? -8.313 15.921 6.099 1.00 86.44 75 TRP A C 1
ATOM 612 O O . TRP A 1 75 ? -8.999 16.938 6.092 1.00 86.44 75 TRP A O 1
ATOM 622 N N . GLU A 1 76 ? -8.797 14.702 5.876 1.00 84.94 76 GLU A N 1
ATOM 623 C CA . GLU A 1 76 ? -10.185 14.428 5.491 1.00 84.94 76 GLU A CA 1
ATOM 624 C C . GLU A 1 76 ? -11.033 13.946 6.687 1.00 84.94 76 GLU A C 1
ATOM 626 O O . GLU A 1 76 ? -12.228 13.709 6.553 1.00 84.94 76 GLU A O 1
ATOM 631 N N . GLY A 1 77 ? -10.435 13.802 7.879 1.00 89.38 77 GLY A N 1
ATOM 632 C CA . GLY A 1 77 ? -11.147 13.389 9.094 1.00 89.38 77 GLY A CA 1
ATOM 633 C C . GLY A 1 77 ? -11.664 11.945 9.064 1.00 89.38 77 GLY A C 1
ATOM 634 O O . GLY A 1 77 ? -12.669 11.646 9.707 1.00 89.38 77 GLY A O 1
ATOM 635 N N . LEU A 1 78 ? -11.000 11.061 8.314 1.00 90.62 78 LEU A N 1
ATOM 636 C CA . LEU A 1 78 ? -11.414 9.663 8.132 1.00 90.62 78 LEU A CA 1
ATOM 637 C C . LEU A 1 78 ? -11.171 8.814 9.392 1.00 90.62 78 LEU A C 1
ATOM 639 O O . LEU A 1 78 ? -10.315 9.142 10.221 1.00 90.62 78 LEU A O 1
ATOM 643 N N . ASP A 1 79 ? -11.875 7.679 9.519 1.00 93.00 79 ASP A N 1
ATOM 644 C CA . ASP A 1 79 ? -11.685 6.766 10.656 1.00 93.00 79 ASP A CA 1
ATOM 645 C C . ASP A 1 79 ? -10.327 6.054 10.579 1.00 93.00 79 ASP A C 1
ATOM 647 O O . ASP A 1 79 ? -10.151 4.987 9.980 1.00 93.00 79 ASP A O 1
ATOM 651 N N . ARG A 1 80 ? -9.353 6.653 11.266 1.00 93.50 80 ARG A N 1
ATOM 652 C CA . ARG A 1 80 ? -7.992 6.140 11.419 1.00 93.50 80 ARG A CA 1
ATOM 653 C C . ARG A 1 80 ? -7.960 4.709 11.968 1.00 93.50 80 ARG A C 1
ATOM 655 O O . ARG A 1 80 ? -7.049 3.964 11.618 1.00 93.50 80 ARG A O 1
ATOM 662 N N . ASN A 1 81 ? -8.933 4.300 12.790 1.00 91.69 81 ASN A N 1
ATOM 663 C CA . ASN A 1 81 ? -8.945 2.962 13.397 1.00 91.69 81 ASN A CA 1
ATOM 664 C C . ASN A 1 81 ? -9.284 1.847 12.403 1.00 91.69 81 ASN A C 1
ATOM 666 O O . ASN A 1 81 ? -9.023 0.688 12.709 1.00 91.69 81 ASN A O 1
ATOM 670 N N . VAL A 1 82 ? -9.849 2.186 11.244 1.00 93.94 82 VAL A N 1
ATOM 671 C CA . VAL A 1 82 ? -10.133 1.245 10.153 1.00 93.94 82 VAL A CA 1
ATOM 672 C C . VAL A 1 82 ? -9.065 1.378 9.072 1.00 93.94 82 VAL A C 1
ATOM 674 O O . VAL A 1 82 ? -8.406 0.409 8.694 1.00 93.94 82 VAL A O 1
ATOM 677 N N . LEU A 1 83 ? -8.835 2.602 8.603 1.00 96.06 83 LEU A N 1
ATOM 678 C CA . LEU A 1 83 ? -8.023 2.824 7.415 1.00 96.06 83 LEU A CA 1
ATOM 679 C C . LEU A 1 83 ? -6.522 2.626 7.644 1.00 96.06 83 LEU A C 1
ATOM 681 O O . LEU A 1 83 ? -5.844 2.126 6.747 1.00 96.06 83 LEU A O 1
ATOM 685 N N . MET A 1 84 ? -5.987 2.967 8.824 1.00 96.44 84 MET A N 1
ATOM 686 C CA . MET A 1 84 ? -4.559 2.759 9.094 1.00 96.44 84 MET A CA 1
ATOM 687 C C . MET A 1 84 ? -4.195 1.276 9.200 1.00 96.44 84 MET A C 1
ATOM 689 O O . MET A 1 84 ? -3.249 0.872 8.522 1.00 96.44 84 MET A O 1
ATOM 693 N N . PRO A 1 85 ? -4.919 0.434 9.966 1.00 95.56 85 PRO A N 1
ATOM 694 C CA . PRO A 1 85 ? -4.677 -1.006 9.943 1.00 95.56 85 PRO A CA 1
ATOM 695 C C . PRO A 1 85 ? -4.801 -1.611 8.544 1.00 95.56 85 PRO A C 1
ATOM 697 O O . PRO A 1 85 ? -3.938 -2.398 8.159 1.00 95.56 85 PRO A O 1
ATOM 700 N N . ALA A 1 86 ? -5.820 -1.215 7.769 1.00 97.12 86 ALA A N 1
ATOM 701 C CA . ALA A 1 86 ? -5.988 -1.683 6.397 1.00 97.12 86 ALA A CA 1
ATOM 702 C C . ALA A 1 86 ? -4.775 -1.318 5.526 1.00 97.12 86 ALA A C 1
ATOM 704 O O . ALA A 1 86 ? -4.169 -2.206 4.935 1.00 97.12 86 ALA A O 1
ATOM 705 N N . ALA A 1 87 ? -4.353 -0.049 5.531 1.00 97.25 87 ALA A N 1
ATOM 706 C CA . ALA A 1 87 ? -3.206 0.422 4.755 1.00 97.25 87 ALA A CA 1
ATOM 707 C C . ALA A 1 87 ? -1.893 -0.283 5.129 1.00 97.25 87 ALA A C 1
ATOM 709 O O . ALA A 1 87 ? -1.112 -0.624 4.245 1.00 97.25 87 ALA A O 1
ATOM 710 N N . ILE A 1 88 ? -1.661 -0.539 6.420 1.00 95.88 88 ILE A N 1
ATOM 711 C CA . ILE A 1 88 ? -0.456 -1.233 6.899 1.00 95.88 88 ILE A CA 1
ATOM 712 C C . ILE A 1 88 ? -0.446 -2.704 6.455 1.00 95.88 88 ILE A C 1
ATOM 714 O O . ILE A 1 88 ? 0.610 -3.241 6.130 1.00 95.88 88 ILE A O 1
ATOM 718 N N . LEU A 1 89 ? -1.607 -3.366 6.465 1.00 95.50 89 LEU A N 1
ATOM 719 C CA . LEU A 1 89 ? -1.723 -4.813 6.266 1.00 95.50 89 LEU A CA 1
ATOM 720 C C . LEU A 1 89 ? -2.080 -5.228 4.829 1.00 95.50 89 LEU A C 1
ATOM 722 O O . LEU A 1 89 ? -1.972 -6.416 4.530 1.00 95.50 89 LEU A O 1
ATOM 726 N N . HIS A 1 90 ? -2.503 -4.312 3.950 1.00 96.44 90 HIS A N 1
ATOM 727 C CA . HIS A 1 90 ? -3.147 -4.657 2.669 1.00 96.44 90 HIS A CA 1
ATOM 728 C C . HIS A 1 90 ? -2.363 -5.647 1.805 1.00 96.44 90 HIS A C 1
ATOM 730 O O . HIS A 1 90 ? -2.935 -6.588 1.258 1.00 96.44 90 HIS A O 1
ATOM 736 N N . ASP A 1 91 ? -1.042 -5.492 1.763 1.00 93.94 91 ASP A N 1
ATOM 737 C CA . ASP A 1 91 ? -0.162 -6.272 0.898 1.00 93.94 91 ASP A CA 1
ATOM 738 C C . ASP A 1 91 ? 0.475 -7.489 1.597 1.00 93.94 91 ASP A C 1
ATOM 740 O O . ASP A 1 91 ? 1.295 -8.202 1.006 1.00 93.94 91 ASP A O 1
ATOM 744 N N . ILE A 1 92 ? 0.103 -7.776 2.853 1.00 91.94 92 ILE A N 1
ATOM 745 C CA . ILE A 1 92 ? 0.730 -8.841 3.653 1.00 91.94 92 ILE A CA 1
ATOM 746 C C . ILE A 1 92 ? 0.558 -10.230 3.025 1.00 91.94 92 ILE A C 1
ATOM 748 O O . ILE A 1 92 ? 1.438 -11.086 3.152 1.00 91.94 92 ILE A O 1
ATOM 752 N N . GLY A 1 93 ? -0.527 -10.446 2.275 1.00 91.81 93 GLY A N 1
ATOM 753 C CA . GLY A 1 93 ? -0.816 -11.717 1.613 1.00 91.81 93 GLY A CA 1
ATOM 754 C C . GLY A 1 93 ? 0.236 -12.137 0.588 1.00 91.81 93 GLY A C 1
ATOM 755 O O . GLY A 1 93 ? 0.404 -13.328 0.327 1.00 91.81 93 GLY A O 1
ATOM 756 N N . TYR A 1 94 ? 1.026 -11.198 0.057 1.00 87.88 94 TYR A N 1
ATOM 757 C CA . TYR A 1 94 ? 2.127 -11.529 -0.847 1.00 87.88 94 TYR A CA 1
ATOM 758 C C . TYR A 1 94 ? 3.234 -12.358 -0.195 1.00 87.88 94 TYR A C 1
ATOM 760 O O . TYR A 1 94 ? 3.948 -13.066 -0.904 1.00 87.88 94 TYR A O 1
ATOM 768 N N . SER A 1 95 ? 3.368 -12.312 1.129 1.00 86.62 95 SER A N 1
ATOM 769 C CA . SER A 1 95 ? 4.313 -13.158 1.865 1.00 86.62 95 SER A CA 1
ATOM 770 C C . SER A 1 95 ? 3.944 -14.644 1.842 1.00 86.62 95 SER A C 1
ATOM 772 O O . SER A 1 95 ? 4.820 -15.503 1.911 1.00 86.62 95 SER A O 1
ATOM 774 N N . ALA A 1 96 ? 2.657 -14.960 1.672 1.00 85.75 96 ALA A N 1
ATOM 775 C CA . ALA A 1 96 ? 2.166 -16.329 1.552 1.00 85.75 96 ALA A CA 1
ATOM 776 C C . ALA A 1 96 ? 2.293 -16.885 0.122 1.00 85.75 96 ALA A C 1
ATOM 778 O O . ALA A 1 96 ? 2.116 -18.086 -0.102 1.00 85.75 96 ALA A O 1
ATOM 779 N N . LEU A 1 97 ? 2.601 -16.036 -0.864 1.00 82.44 97 LEU A N 1
ATOM 780 C CA . LEU A 1 97 ? 2.695 -16.440 -2.261 1.00 82.44 97 LEU A CA 1
ATOM 781 C C . LEU A 1 97 ? 4.126 -16.822 -2.644 1.00 82.44 97 LEU A C 1
ATOM 783 O O . LEU A 1 97 ? 5.097 -16.132 -2.345 1.00 82.44 97 LEU A O 1
ATOM 787 N N . LYS A 1 98 ? 4.260 -17.902 -3.421 1.00 68.69 98 LYS A N 1
ATOM 788 C CA . LYS A 1 98 ? 5.511 -18.201 -4.128 1.00 68.69 98 LYS A CA 1
ATOM 789 C C . LYS A 1 98 ? 5.646 -17.248 -5.311 1.00 68.69 98 LYS A C 1
ATOM 791 O O . LYS A 1 98 ? 5.067 -17.468 -6.375 1.00 68.69 98 LYS A O 1
ATOM 796 N N . ILE A 1 99 ? 6.393 -16.170 -5.112 1.00 62.41 99 ILE A N 1
ATOM 797 C CA . ILE A 1 99 ? 6.667 -15.175 -6.147 1.00 62.41 99 ILE A CA 1
ATOM 798 C C . ILE A 1 99 ? 7.889 -15.623 -6.965 1.00 62.41 99 ILE A C 1
ATOM 800 O O . ILE A 1 99 ? 8.822 -16.222 -6.436 1.00 62.41 99 ILE A O 1
ATOM 804 N N . SER A 1 100 ? 7.878 -15.380 -8.278 1.00 56.09 100 SER A N 1
ATOM 805 C CA . SER A 1 100 ? 9.045 -15.648 -9.128 1.00 56.09 100 SER A CA 1
ATOM 806 C C . SER A 1 100 ? 10.178 -14.657 -8.830 1.00 56.09 100 SER A C 1
ATOM 808 O O . SER A 1 100 ? 9.907 -13.535 -8.413 1.00 56.09 100 SER A O 1
ATOM 810 N N . LYS A 1 101 ? 11.435 -15.018 -9.127 1.00 44.94 101 LYS A N 1
ATOM 811 C CA . LYS A 1 101 ? 12.612 -14.147 -8.913 1.00 44.94 101 LYS A CA 1
ATOM 812 C C . LYS A 1 101 ? 12.567 -12.790 -9.642 1.00 44.94 101 LYS A C 1
ATOM 814 O O . LYS A 1 101 ? 13.363 -11.914 -9.339 1.00 44.94 101 LYS A O 1
ATOM 819 N N . TYR A 1 102 ? 11.676 -12.638 -10.625 1.00 43.91 102 TYR A N 1
ATOM 820 C CA . TYR A 1 102 ? 11.475 -11.402 -11.393 1.00 43.91 102 TYR A CA 1
ATOM 821 C C . TYR A 1 102 ? 10.303 -10.558 -10.857 1.00 43.91 102 TYR A C 1
ATOM 823 O O . TYR A 1 102 ? 9.819 -9.660 -11.537 1.00 43.91 102 TYR A O 1
ATOM 831 N N . GLY A 1 103 ? 9.829 -10.855 -9.643 1.00 50.16 103 GLY A N 1
ATOM 832 C CA . GLY A 1 103 ? 8.684 -10.197 -9.022 1.00 50.16 103 GLY A CA 1
ATOM 833 C C . GLY A 1 103 ? 7.366 -10.936 -9.258 1.00 50.16 103 GLY A C 1
ATOM 834 O O . GLY A 1 103 ? 7.299 -11.984 -9.921 1.00 50.16 103 GLY A O 1
ATOM 835 N N . ALA A 1 104 ? 6.297 -10.427 -8.642 1.00 51.97 104 ALA A N 1
ATOM 836 C CA . ALA A 1 104 ? 4.958 -10.942 -8.893 1.00 51.97 104 ALA A CA 1
ATOM 837 C C . ALA A 1 104 ? 4.542 -10.550 -10.311 1.00 51.97 104 ALA A C 1
ATOM 839 O O . ALA A 1 104 ? 4.851 -9.464 -10.789 1.00 51.97 104 ALA A O 1
ATOM 840 N N . ASP A 1 105 ? 3.849 -11.448 -11.005 1.00 63.66 105 ASP A N 1
ATOM 841 C CA . ASP A 1 105 ? 3.158 -11.040 -12.223 1.00 63.66 105 ASP A CA 1
ATOM 842 C C . ASP A 1 105 ? 1.902 -10.307 -11.771 1.00 63.66 105 ASP A C 1
ATOM 844 O O . ASP A 1 105 ? 0.853 -10.916 -11.570 1.00 63.66 105 ASP A O 1
ATOM 848 N N . TRP A 1 106 ? 2.050 -9.009 -11.528 1.00 63.06 106 TRP A N 1
ATOM 849 C CA . TRP A 1 106 ? 0.991 -8.124 -11.052 1.00 63.06 106 TRP A CA 1
ATOM 850 C C . TRP A 1 106 ? -0.161 -7.999 -12.053 1.00 63.06 106 TRP A C 1
ATOM 852 O O . TRP A 1 106 ? -1.192 -7.428 -11.729 1.00 63.06 106 TRP A O 1
ATOM 862 N N . ASN A 1 107 ? -0.026 -8.507 -13.278 1.00 68.25 107 ASN A N 1
ATOM 863 C CA . ASN A 1 107 ? -1.134 -8.546 -14.232 1.00 68.25 107 ASN A CA 1
ATOM 864 C C . ASN A 1 107 ? -1.952 -9.839 -14.118 1.00 68.25 107 ASN A C 1
ATOM 866 O O . ASN A 1 107 ? -3.010 -9.952 -14.733 1.00 68.25 107 ASN A O 1
ATOM 870 N N . SER A 1 108 ? -1.486 -10.819 -13.341 1.00 83.94 108 SER A N 1
ATOM 871 C CA . SER A 1 108 ? -2.216 -12.062 -13.129 1.00 83.94 108 SER A CA 1
ATOM 872 C C . SER A 1 108 ? -3.388 -11.824 -12.183 1.00 83.94 108 SER A C 1
ATOM 874 O O . SER A 1 108 ? -3.203 -11.645 -10.977 1.00 83.94 108 SER A O 1
ATOM 876 N N . ARG A 1 109 ? -4.604 -11.880 -12.740 1.00 89.44 109 ARG A N 1
ATOM 877 C CA . ARG A 1 109 ? -5.861 -11.850 -11.980 1.00 89.44 109 ARG A CA 1
ATOM 878 C C . ARG A 1 109 ? -5.831 -12.846 -10.818 1.00 89.44 109 ARG A C 1
ATOM 880 O O . ARG A 1 109 ? -6.126 -12.465 -9.694 1.00 89.44 109 ARG A O 1
ATOM 887 N N . ASP A 1 110 ? -5.403 -14.081 -11.073 1.00 90.06 110 ASP A N 1
ATOM 888 C CA . ASP A 1 110 ? -5.371 -15.145 -10.063 1.00 90.06 110 ASP A CA 1
ATOM 889 C C . ASP A 1 110 ? -4.409 -14.831 -8.911 1.00 90.06 110 ASP A C 1
ATOM 891 O O . ASP A 1 110 ? -4.737 -15.070 -7.753 1.00 90.06 110 ASP A O 1
ATOM 895 N N . LYS A 1 111 ? -3.239 -14.239 -9.195 1.00 86.25 111 LYS A N 1
ATOM 896 C CA . LYS A 1 111 ? -2.314 -13.792 -8.137 1.00 86.25 111 LYS A CA 1
ATOM 897 C C . LYS A 1 111 ? -2.895 -12.637 -7.326 1.00 86.25 111 LYS A C 1
ATOM 899 O O . LYS A 1 111 ? -2.644 -12.563 -6.124 1.00 86.25 111 LYS A O 1
ATOM 904 N N . ARG A 1 112 ? -3.667 -11.750 -7.965 1.00 90.31 112 ARG A N 1
ATOM 905 C CA . ARG A 1 112 ? -4.364 -10.669 -7.263 1.00 90.31 112 ARG A CA 1
ATOM 906 C C . ARG A 1 112 ? -5.414 -11.214 -6.300 1.00 90.31 112 ARG A C 1
ATOM 908 O O . ARG A 1 112 ? -5.379 -10.905 -5.120 1.00 90.31 112 ARG A O 1
ATOM 915 N N . ILE A 1 113 ? -6.264 -12.123 -6.763 1.00 93.06 113 ILE A N 1
ATOM 916 C CA . ILE A 1 113 ? -7.228 -12.799 -5.884 1.00 93.06 113 ILE A CA 1
ATOM 917 C C . ILE A 1 113 ? -6.496 -13.518 -4.740 1.00 93.06 113 ILE A C 1
ATOM 919 O O . ILE A 1 113 ? -6.809 -13.300 -3.575 1.00 93.06 113 ILE A O 1
ATOM 923 N N . ALA A 1 114 ? -5.467 -14.309 -5.058 1.00 92.56 114 ALA A N 1
ATOM 924 C CA . ALA A 1 114 ? -4.778 -15.126 -4.066 1.00 92.56 114 ALA A CA 1
ATOM 925 C C . ALA A 1 114 ? -4.091 -14.304 -2.960 1.00 92.56 114 ALA A C 1
ATOM 927 O O . ALA A 1 114 ? -4.133 -14.717 -1.802 1.00 92.56 114 ALA A O 1
ATOM 928 N N . HIS A 1 115 ? -3.455 -13.163 -3.274 1.00 92.62 115 HIS A N 1
ATOM 929 C CA . HIS A 1 115 ? -2.858 -12.335 -2.215 1.00 92.62 115 HIS A CA 1
ATOM 930 C C . HIS A 1 115 ? -3.928 -11.602 -1.402 1.00 92.62 115 HIS A C 1
ATOM 932 O O . HIS A 1 115 ? -3.752 -11.487 -0.195 1.00 92.62 115 HIS A O 1
ATOM 938 N N . MET A 1 116 ? -5.027 -11.144 -2.012 1.00 95.88 116 MET A N 1
ATOM 939 C CA . MET A 1 116 ? -6.117 -10.506 -1.271 1.00 95.88 116 MET A CA 1
ATOM 940 C C . MET A 1 116 ? -6.768 -11.492 -0.294 1.00 95.88 116 MET A C 1
ATOM 942 O O . MET A 1 116 ? -6.956 -11.174 0.878 1.00 95.88 116 MET A O 1
ATOM 946 N N . GLU A 1 117 ? -7.050 -12.719 -0.741 1.00 96.12 117 GLU A N 1
ATOM 947 C CA . GLU A 1 117 ? -7.618 -13.777 0.100 1.00 96.12 117 GLU A CA 1
ATOM 948 C C . GLU A 1 117 ? -6.664 -14.181 1.231 1.00 96.12 117 GLU A C 1
ATOM 950 O O . GLU A 1 117 ? -7.066 -14.224 2.396 1.00 96.12 117 GLU A O 1
ATOM 955 N N . ALA A 1 118 ? -5.390 -14.436 0.912 1.00 94.19 118 ALA A N 1
ATOM 956 C CA . ALA A 1 118 ? -4.385 -14.776 1.918 1.00 94.19 118 ALA A CA 1
ATOM 957 C C . ALA A 1 118 ? -4.157 -13.620 2.904 1.00 94.19 118 ALA A C 1
ATOM 959 O O . ALA A 1 118 ? -4.092 -13.840 4.112 1.00 94.19 118 ALA A O 1
ATOM 960 N N . GLY A 1 119 ? -4.081 -12.389 2.397 1.00 94.88 119 GLY A N 1
ATOM 961 C CA . GLY A 1 119 ? -3.899 -11.175 3.185 1.00 94.88 119 GLY A CA 1
ATOM 962 C C . GLY A 1 119 ? -5.057 -10.937 4.143 1.00 94.88 119 GLY A C 1
ATOM 963 O O . GLY A 1 119 ? -4.819 -10.670 5.314 1.00 94.88 119 GLY A O 1
ATOM 964 N N . ALA A 1 120 ? -6.298 -11.131 3.693 1.00 96.88 120 ALA A N 1
ATOM 965 C CA . ALA A 1 120 ? -7.491 -11.018 4.526 1.00 96.88 120 ALA A CA 1
ATOM 966 C C . ALA A 1 120 ? -7.470 -12.006 5.708 1.00 96.88 120 ALA A C 1
ATOM 968 O O . ALA A 1 120 ? -7.779 -11.629 6.840 1.00 96.88 120 ALA A O 1
ATOM 969 N N . VAL A 1 121 ? -7.064 -13.260 5.471 1.00 94.62 121 VAL A N 1
ATOM 970 C CA . VAL A 1 121 ? -6.917 -14.270 6.535 1.00 94.62 121 VAL A CA 1
ATOM 971 C C . VAL A 1 121 ? -5.809 -13.876 7.513 1.00 94.62 121 VAL A C 1
ATOM 973 O O . VAL A 1 121 ? -6.042 -13.830 8.719 1.00 94.62 121 VAL A O 1
ATOM 976 N N . MET A 1 122 ? -4.625 -13.532 7.000 1.00 92.69 122 MET A N 1
ATOM 977 C CA . MET A 1 122 ? -3.484 -13.132 7.828 1.00 92.69 122 MET A CA 1
ATOM 978 C C . MET A 1 122 ? -3.779 -11.881 8.657 1.00 92.69 122 MET A C 1
ATOM 980 O O . MET A 1 122 ? -3.432 -11.826 9.833 1.00 92.69 122 MET A O 1
ATOM 984 N N . ALA A 1 123 ? -4.440 -10.886 8.067 1.00 93.38 123 ALA A N 1
ATOM 985 C CA . ALA A 1 123 ? -4.843 -9.671 8.754 1.00 93.38 123 ALA A CA 1
ATOM 986 C C . ALA A 1 123 ? -5.832 -9.977 9.880 1.00 93.38 123 ALA A C 1
ATOM 988 O O . ALA A 1 123 ? -5.643 -9.494 10.993 1.00 93.38 123 ALA A O 1
ATOM 989 N N . ALA A 1 124 ? -6.831 -10.830 9.634 1.00 92.00 124 ALA A N 1
ATOM 990 C CA . ALA A 1 124 ? -7.758 -11.260 10.677 1.00 92.00 124 ALA A CA 1
ATOM 991 C C . ALA A 1 124 ? -7.023 -11.935 11.848 1.00 92.00 124 ALA A C 1
ATOM 993 O O . ALA A 1 124 ? -7.336 -11.658 13.006 1.00 92.00 124 ALA A O 1
ATOM 994 N N . ASP A 1 125 ? -6.036 -12.786 11.565 1.00 89.06 125 ASP A N 1
ATOM 995 C CA . ASP A 1 125 ? -5.239 -13.461 12.593 1.00 89.06 125 ASP A CA 1
ATOM 996 C C . ASP A 1 125 ? -4.344 -12.485 13.369 1.00 89.06 125 ASP A C 1
ATOM 998 O O . ASP A 1 125 ? -4.286 -12.554 14.597 1.00 89.06 125 ASP A O 1
ATOM 1002 N N . ILE A 1 126 ? -3.696 -11.534 12.688 1.00 88.00 126 ILE A N 1
ATOM 1003 C CA . ILE A 1 126 ? -2.864 -10.498 13.322 1.00 88.00 126 ILE A CA 1
ATOM 1004 C C . ILE A 1 126 ? -3.711 -9.589 14.211 1.00 88.00 126 ILE A C 1
ATOM 1006 O O . ILE A 1 126 ? -3.339 -9.343 15.359 1.00 88.00 126 ILE A O 1
ATOM 1010 N N . LEU A 1 127 ? -4.863 -9.129 13.720 1.00 87.06 127 LEU A N 1
ATOM 1011 C CA . LEU A 1 127 ? -5.773 -8.250 14.459 1.00 87.06 127 LEU A CA 1
ATOM 1012 C C . LEU A 1 127 ? -6.388 -8.957 15.677 1.00 87.06 127 LEU A C 1
ATOM 1014 O O . LEU A 1 127 ? -6.605 -8.325 16.705 1.00 87.06 127 LEU A O 1
ATOM 1018 N N . LYS A 1 128 ? -6.618 -10.276 15.606 1.00 82.56 128 LYS A N 1
ATOM 1019 C CA . LYS A 1 128 ? -7.059 -11.092 16.754 1.00 82.56 128 LYS A CA 1
ATOM 1020 C C . LYS A 1 128 ? -5.928 -11.417 17.733 1.00 82.56 128 LYS A C 1
ATOM 1022 O O . LYS A 1 128 ? -6.166 -11.512 18.934 1.00 82.56 128 LYS A O 1
ATOM 1027 N N . GLY A 1 129 ? -4.723 -11.668 17.219 1.00 70.62 129 GLY A N 1
ATOM 1028 C CA . GLY A 1 129 ? -3.574 -12.178 17.973 1.00 70.62 129 GLY A CA 1
ATOM 1029 C C . GLY A 1 129 ? -2.713 -11.101 18.630 1.00 70.62 129 GLY A C 1
ATOM 1030 O O . GLY A 1 129 ? -1.947 -11.399 19.548 1.00 70.62 129 GLY A O 1
ATOM 1031 N N . THR A 1 130 ? -2.841 -9.845 18.208 1.00 62.19 130 THR A N 1
ATOM 1032 C CA . THR A 1 130 ? -2.205 -8.709 18.877 1.00 62.19 130 THR A CA 1
ATOM 1033 C C . THR A 1 130 ? -2.919 -8.445 20.205 1.00 62.19 130 THR A C 1
ATOM 1035 O O . THR A 1 130 ? -3.804 -7.605 20.315 1.00 62.19 130 THR A O 1
ATOM 1038 N N . ALA A 1 131 ? -2.493 -9.164 21.252 1.00 43.66 131 ALA A N 1
ATOM 1039 C CA . ALA A 1 131 ? -2.979 -9.089 22.640 1.00 43.66 131 ALA A CA 1
ATOM 1040 C C . ALA A 1 131 ? -2.924 -7.679 23.278 1.00 43.66 131 ALA A C 1
ATOM 1042 O O . ALA A 1 131 ? -3.379 -7.483 24.403 1.00 43.66 131 ALA A O 1
ATOM 1043 N N . SER A 1 132 ? -2.369 -6.708 22.552 1.00 42.94 132 SER A N 1
ATOM 1044 C CA . SER A 1 132 ? -2.237 -5.301 22.914 1.00 42.94 132 SER A CA 1
ATOM 1045 C C . SER A 1 132 ? -3.215 -4.389 22.172 1.00 42.94 132 SER A C 1
ATOM 1047 O O . SER A 1 132 ? -3.104 -3.178 22.330 1.00 42.94 132 SER A O 1
ATOM 1049 N N . MET A 1 133 ? -4.144 -4.907 21.359 1.00 46.94 133 MET A N 1
ATOM 1050 C CA . MET A 1 133 ? -5.304 -4.122 20.939 1.00 46.94 133 MET A CA 1
ATOM 1051 C C . MET A 1 133 ? -6.277 -4.105 22.129 1.00 46.94 133 MET A C 1
ATOM 1053 O O . MET A 1 133 ? -6.928 -5.118 22.392 1.00 46.94 133 MET A O 1
ATOM 1057 N N . PRO A 1 134 ? -6.387 -3.000 22.896 1.00 38.03 134 PRO A N 1
ATOM 1058 C CA . PRO A 1 134 ? -7.510 -2.839 23.803 1.00 38.03 134 PRO A CA 1
ATOM 1059 C C . PRO A 1 134 ? -8.781 -2.987 22.970 1.00 38.03 134 PRO A C 1
ATOM 1061 O O . PRO A 1 134 ? -8.796 -2.585 21.801 1.00 38.0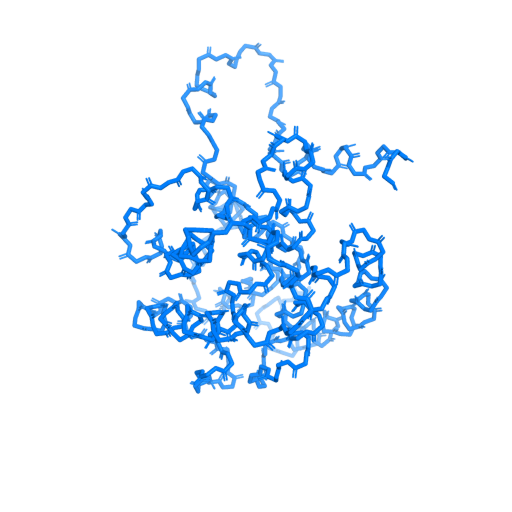3 134 PRO A O 1
ATOM 1064 N N . ALA A 1 135 ? -9.831 -3.502 23.603 1.00 45.31 135 ALA A N 1
ATOM 1065 C CA . ALA A 1 135 ? -11.178 -3.674 23.060 1.00 45.31 135 ALA A CA 1
ATOM 1066 C C . ALA A 1 135 ? -11.733 -2.464 22.269 1.00 45.31 135 ALA A C 1
ATOM 1068 O O . ALA A 1 135 ? -12.690 -2.629 21.539 1.00 45.31 135 ALA A O 1
ATOM 1069 N N . GLU A 1 136 ? -11.085 -1.299 22.355 1.00 45.78 136 GLU A N 1
ATOM 1070 C CA . GLU A 1 136 ? -11.309 -0.056 21.611 1.00 45.78 136 GLU A CA 1
ATOM 1071 C C . GLU A 1 136 ? -10.984 -0.084 20.099 1.00 45.78 136 GLU A C 1
ATOM 1073 O O . GLU A 1 136 ? -11.218 0.914 19.414 1.00 45.78 136 GLU A O 1
ATOM 1078 N N . VAL A 1 137 ? -10.507 -1.195 19.512 1.00 50.03 137 VAL A N 1
ATOM 1079 C CA . VAL A 1 137 ? -11.017 -1.526 18.159 1.00 50.03 137 VAL A CA 1
ATOM 1080 C C . VAL A 1 137 ? -12.443 -2.034 18.391 1.00 50.03 137 VAL A C 1
ATOM 1082 O O . VAL A 1 137 ? -12.701 -3.232 18.390 1.00 50.03 137 VAL A O 1
ATOM 1085 N N . ASP A 1 138 ? -13.318 -1.092 18.758 1.00 48.19 138 ASP A N 1
ATOM 1086 C CA . ASP A 1 138 ? -14.642 -1.321 19.342 1.00 48.19 138 ASP A CA 1
ATOM 1087 C C . ASP A 1 138 ? -15.584 -1.952 18.316 1.00 48.19 138 ASP A C 1
ATOM 1089 O O . ASP A 1 138 ? -16.354 -1.271 17.643 1.00 48.19 138 ASP A O 1
ATOM 1093 N N . GLY A 1 139 ? -15.512 -3.275 18.198 1.00 57.78 139 GLY A N 1
ATOM 1094 C CA . GLY A 1 139 ? -16.489 -4.087 17.490 1.00 57.78 139 GLY A CA 1
ATOM 1095 C C . GLY A 1 139 ? -15.860 -5.061 16.507 1.00 57.78 139 GLY A C 1
ATOM 1096 O O . GLY A 1 139 ? -14.974 -4.718 15.728 1.00 57.78 139 GLY A O 1
ATOM 1097 N N . VAL A 1 140 ? -16.397 -6.281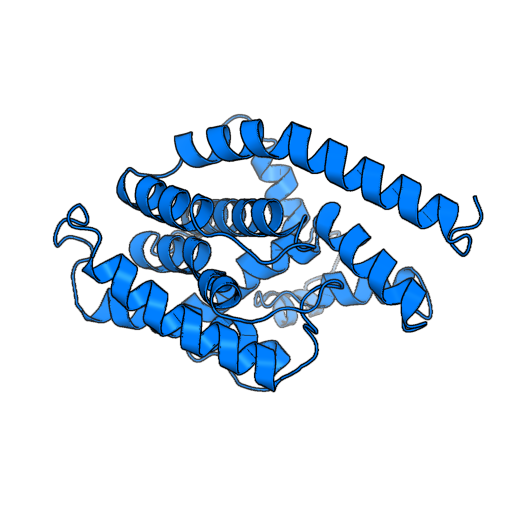 16.502 1.00 59.19 140 VAL A N 1
ATOM 1098 C CA . VAL A 1 140 ? -16.196 -7.275 15.434 1.00 59.19 140 VAL A CA 1
ATOM 1099 C C . VAL A 1 140 ? -16.382 -6.632 14.050 1.00 59.19 140 VAL A C 1
ATOM 1101 O O . VAL A 1 140 ? -15.605 -6.913 13.143 1.00 59.19 140 VAL A O 1
ATOM 1104 N N . GLU A 1 141 ? -17.316 -5.683 13.943 1.00 66.31 141 GLU A N 1
ATOM 1105 C CA . GLU A 1 141 ? -17.637 -4.919 12.732 1.00 66.31 141 GLU A CA 1
ATOM 1106 C C . GLU A 1 141 ? -16.429 -4.160 12.148 1.00 66.31 141 GLU A C 1
ATOM 1108 O O . GLU A 1 141 ? -16.220 -4.183 10.939 1.00 66.31 141 GLU A O 1
ATOM 1113 N N . ARG A 1 142 ? -15.562 -3.559 12.978 1.00 85.31 142 ARG A N 1
ATOM 1114 C CA . ARG A 1 142 ? -14.368 -2.843 12.484 1.00 85.31 142 ARG A CA 1
ATOM 1115 C C . ARG A 1 142 ? -13.301 -3.787 11.946 1.00 85.31 142 ARG A C 1
ATOM 1117 O O . ARG A 1 142 ? -12.625 -3.468 10.973 1.00 85.31 142 ARG A O 1
ATOM 1124 N N . VAL A 1 143 ? -13.131 -4.950 12.577 1.00 89.50 143 VAL A N 1
ATOM 1125 C CA . VAL A 1 143 ? -12.196 -5.973 12.085 1.00 89.50 143 VAL A CA 1
ATOM 1126 C C . VAL A 1 143 ? -12.693 -6.541 10.761 1.00 89.50 143 VAL A C 1
ATOM 1128 O O . VAL A 1 143 ? -11.893 -6.718 9.846 1.00 89.50 143 VAL A O 1
ATOM 1131 N N . GLU A 1 144 ? -13.996 -6.800 10.645 1.00 92.44 144 GLU A N 1
ATOM 1132 C CA . GLU A 1 144 ? -14.620 -7.234 9.393 1.00 92.44 144 GLU A CA 1
ATOM 1133 C C . GLU A 1 144 ? -14.414 -6.202 8.283 1.00 92.44 144 GLU A C 1
ATOM 1135 O O . GLU A 1 144 ? -13.993 -6.574 7.191 1.00 92.44 144 GLU A O 1
ATOM 1140 N N . GLU A 1 145 ? -14.598 -4.916 8.581 1.00 95.31 145 GLU A N 1
ATOM 1141 C CA . GLU A 1 145 ? -14.358 -3.837 7.625 1.00 95.31 145 GLU A CA 1
ATOM 1142 C C . GLU A 1 145 ? -12.890 -3.759 7.176 1.00 95.31 145 GLU A C 1
ATOM 1144 O O . GLU A 1 145 ? -12.618 -3.717 5.976 1.00 95.31 145 GLU A O 1
ATOM 1149 N N . ILE A 1 146 ? -11.927 -3.809 8.106 1.00 95.94 146 ILE A N 1
ATOM 1150 C CA . ILE A 1 146 ? -10.490 -3.826 7.770 1.00 95.94 146 ILE A CA 1
ATOM 1151 C C . ILE A 1 146 ? -10.167 -5.016 6.860 1.00 95.94 146 ILE A C 1
ATOM 1153 O O . ILE A 1 146 ? -9.500 -4.864 5.836 1.00 95.94 146 ILE A O 1
ATOM 1157 N N . VAL A 1 147 ? -10.637 -6.209 7.230 1.00 96.44 147 VAL A N 1
ATOM 1158 C CA . VAL A 1 147 ? -10.402 -7.444 6.474 1.00 96.44 147 VAL A CA 1
ATOM 1159 C C . VAL A 1 147 ? -11.033 -7.362 5.086 1.00 96.44 147 VAL A C 1
ATOM 1161 O O . VAL A 1 147 ? -10.429 -7.835 4.123 1.00 96.44 147 VAL A O 1
ATOM 1164 N N . GLU A 1 148 ? -12.205 -6.744 4.960 1.00 97.88 148 GLU A N 1
ATOM 1165 C CA . GLU A 1 148 ? -12.878 -6.573 3.677 1.00 97.88 148 GLU A CA 1
ATOM 1166 C C . GLU A 1 148 ? -12.158 -5.563 2.778 1.00 97.88 148 GLU A C 1
ATOM 1168 O O . GLU A 1 148 ? -11.992 -5.829 1.588 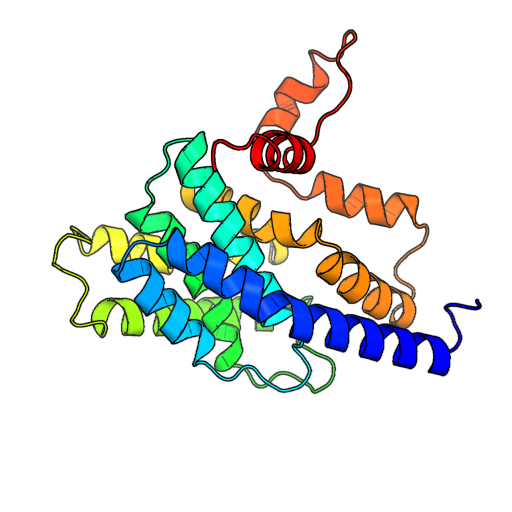1.00 97.88 148 GLU A O 1
ATOM 1173 N N . ILE A 1 149 ? -11.629 -4.460 3.322 1.00 98.19 149 ILE A N 1
ATOM 1174 C CA . ILE A 1 149 ? -10.765 -3.542 2.559 1.00 98.19 149 ILE A CA 1
ATOM 1175 C C . ILE A 1 149 ? -9.556 -4.302 2.004 1.00 98.19 149 ILE A C 1
ATOM 1177 O O . ILE A 1 149 ? -9.258 -4.213 0.816 1.00 98.19 149 ILE A O 1
ATOM 1181 N N . ILE A 1 150 ? -8.895 -5.119 2.827 1.00 98.00 150 ILE A N 1
ATOM 1182 C CA . ILE A 1 150 ? -7.736 -5.918 2.400 1.00 98.00 150 ILE A CA 1
ATOM 1183 C C . ILE A 1 150 ? -8.133 -6.950 1.336 1.00 98.00 150 ILE A C 1
ATOM 1185 O O . ILE A 1 150 ? -7.414 -7.127 0.354 1.00 98.00 150 ILE A O 1
ATOM 1189 N N . ARG A 1 151 ? -9.292 -7.599 1.482 1.00 98.12 151 ARG A N 1
ATOM 1190 C CA . ARG A 1 151 ? -9.809 -8.588 0.523 1.00 98.12 151 ARG A CA 1
ATOM 1191 C C . ARG A 1 151 ? -10.162 -7.992 -0.841 1.00 98.12 151 ARG A C 1
ATOM 1193 O O . ARG A 1 151 ? -10.245 -8.733 -1.815 1.00 98.12 151 ARG A O 1
ATOM 1200 N N . THR A 1 152 ? -10.392 -6.686 -0.909 1.00 97.81 152 THR A N 1
ATOM 1201 C CA . THR A 1 152 ? -10.941 -6.024 -2.098 1.00 97.81 152 THR A CA 1
ATOM 1202 C C . THR A 1 152 ? -10.040 -4.943 -2.668 1.00 97.81 152 THR A C 1
ATOM 1204 O O . THR A 1 152 ? -10.351 -4.418 -3.733 1.00 97.81 152 THR A O 1
ATOM 1207 N N . HIS A 1 153 ? -8.923 -4.588 -2.021 1.00 96.50 153 HIS A N 1
ATOM 1208 C CA . HIS A 1 153 ? -8.138 -3.404 -2.397 1.00 96.50 153 HIS A CA 1
ATOM 1209 C C . HIS A 1 153 ? -7.670 -3.413 -3.863 1.00 96.50 153 HIS A C 1
ATOM 1211 O O . HIS A 1 153 ? -7.542 -2.354 -4.477 1.00 96.50 153 HIS A O 1
ATOM 1217 N N . ASP A 1 154 ? -7.518 -4.597 -4.456 1.00 94.88 154 ASP A N 1
ATOM 1218 C CA . ASP A 1 154 ? -7.087 -4.817 -5.833 1.00 94.88 154 ASP A CA 1
ATOM 1219 C C . ASP A 1 154 ? -8.246 -5.022 -6.841 1.00 94.88 154 ASP A C 1
ATOM 1221 O O . ASP A 1 154 ? -8.000 -5.270 -8.028 1.00 94.88 154 ASP A O 1
ATOM 1225 N N . ASN A 1 155 ? -9.508 -4.866 -6.413 1.00 94.50 155 ASN A N 1
ATOM 1226 C CA . ASN A 1 155 ? -10.721 -5.061 -7.223 1.00 94.50 155 ASN A CA 1
ATOM 1227 C C . ASN A 1 155 ? -10.690 -4.300 -8.558 1.00 94.50 155 ASN A C 1
ATOM 1229 O O . ASN A 1 155 ? -11.024 -4.861 -9.607 1.00 94.50 155 ASN A O 1
ATOM 1233 N N . CYS A 1 156 ? -10.176 -3.063 -8.565 1.00 88.62 156 CYS A N 1
ATOM 1234 C CA . CYS A 1 156 ? -10.071 -2.265 -9.790 1.00 88.62 156 CYS A CA 1
ATOM 1235 C C . CYS A 1 156 ? -9.210 -2.908 -10.891 1.00 88.62 156 CYS A C 1
ATOM 1237 O O . CYS A 1 156 ? -9.428 -2.642 -12.072 1.00 88.62 156 CYS A O 1
ATOM 1239 N N . TYR A 1 157 ? -8.243 -3.757 -10.534 1.00 86.62 157 TYR A N 1
ATOM 1240 C CA . TYR A 1 157 ? -7.379 -4.443 -11.498 1.00 86.62 157 TYR A CA 1
ATOM 1241 C C . TYR A 1 157 ? -7.990 -5.737 -12.031 1.00 86.62 157 TYR A C 1
ATOM 1243 O O . TYR A 1 157 ? -7.502 -6.289 -13.017 1.00 86.62 157 TYR A O 1
ATOM 1251 N N . ILE A 1 158 ? -9.036 -6.230 -11.374 1.00 90.75 158 ILE A N 1
ATOM 1252 C CA . ILE A 1 158 ? -9.699 -7.485 -11.715 1.00 90.75 158 ILE A CA 1
ATOM 1253 C C . ILE A 1 158 ? -11.129 -7.291 -12.237 1.00 90.75 158 ILE A C 1
ATOM 1255 O O . ILE A 1 158 ? -11.787 -8.272 -12.585 1.00 90.75 158 ILE A O 1
ATOM 1259 N N . GLY A 1 159 ? -11.565 -6.034 -12.367 1.00 89.56 159 GLY A N 1
ATOM 1260 C CA . GLY A 1 159 ? -12.865 -5.656 -12.920 1.00 89.56 159 GLY A CA 1
ATOM 1261 C C . GLY A 1 159 ? -14.020 -5.758 -11.926 1.00 89.56 159 GLY A C 1
ATOM 1262 O O . GLY A 1 159 ? -15.166 -5.795 -12.360 1.00 89.56 159 GLY A O 1
ATOM 1263 N N . GLU A 1 160 ? -13.725 -5.807 -10.628 1.00 92.50 160 GLU A N 1
ATOM 1264 C CA . GLU A 1 160 ? -14.730 -5.838 -9.564 1.00 92.50 160 GLU A CA 1
ATOM 1265 C C . GLU A 1 160 ? -14.938 -4.423 -8.988 1.00 92.50 160 GLU A C 1
ATOM 1267 O O . GLU A 1 160 ? -14.002 -3.610 -8.998 1.00 92.50 160 GLU A O 1
ATOM 1272 N N . PRO A 1 161 ? -16.147 -4.088 -8.508 1.00 92.81 161 PRO A N 1
ATOM 1273 C CA . PRO A 1 161 ? -16.418 -2.795 -7.890 1.00 92.81 161 PRO A CA 1
ATOM 1274 C C . PRO A 1 161 ? -15.855 -2.702 -6.462 1.00 92.81 161 PRO A C 1
ATOM 1276 O O . PRO A 1 161 ? -15.516 -3.706 -5.836 1.00 92.81 161 PRO A O 1
ATOM 1279 N N . TYR A 1 162 ? -15.792 -1.474 -5.948 1.00 92.69 162 TYR A N 1
ATOM 1280 C CA . TYR A 1 162 ? -15.722 -1.210 -4.510 1.00 92.69 162 TYR A CA 1
ATOM 1281 C C . TYR A 1 162 ? -17.132 -0.881 -4.012 1.00 92.69 162 TYR A C 1
ATOM 1283 O O . TYR A 1 162 ? -17.916 -0.264 -4.732 1.00 92.69 162 TYR A O 1
ATOM 1291 N N . GLU A 1 163 ? -17.447 -1.312 -2.801 1.00 94.44 163 GLU A N 1
ATOM 1292 C CA . GLU A 1 163 ? -18.752 -1.192 -2.153 1.00 94.44 163 GLU A CA 1
ATOM 1293 C C . GLU A 1 163 ? -18.795 -0.074 -1.101 1.00 94.44 163 GLU A C 1
ATOM 1295 O O . GLU A 1 163 ? -19.886 0.357 -0.729 1.00 94.44 163 GLU A O 1
ATOM 1300 N N . THR A 1 164 ? -17.640 0.409 -0.622 1.00 93.38 164 THR A N 1
ATOM 1301 C CA . THR A 1 164 ? -17.561 1.440 0.428 1.00 93.38 164 THR A CA 1
ATOM 1302 C C . THR A 1 164 ? -16.552 2.546 0.118 1.00 93.38 164 THR A C 1
ATOM 1304 O O . THR A 1 164 ? -15.531 2.323 -0.537 1.00 93.38 164 THR A O 1
ATOM 1307 N N . ASP A 1 165 ? -16.785 3.739 0.672 1.00 92.88 165 ASP A N 1
ATOM 1308 C CA . ASP A 1 165 ? -15.858 4.876 0.570 1.00 92.88 165 ASP A CA 1
ATOM 1309 C C . ASP A 1 165 ? -14.490 4.559 1.186 1.00 92.88 165 ASP A C 1
ATOM 1311 O O . ASP A 1 165 ? -13.452 4.962 0.666 1.00 92.88 165 ASP A O 1
ATOM 1315 N N . ASN A 1 166 ? -14.450 3.756 2.253 1.00 95.00 166 ASN A N 1
ATOM 1316 C CA . ASN A 1 166 ? -13.193 3.355 2.882 1.00 95.00 166 ASN A CA 1
ATOM 1317 C C . ASN A 1 166 ? -12.310 2.507 1.952 1.00 95.00 166 ASN A C 1
ATOM 1319 O O . ASN A 1 166 ? -11.089 2.685 1.935 1.00 95.00 166 ASN A O 1
ATOM 1323 N N . GLN A 1 167 ? -12.899 1.642 1.121 1.00 95.56 167 GLN A N 1
ATOM 1324 C CA . GLN A 1 167 ? -12.149 0.922 0.087 1.00 95.56 167 GLN A CA 1
ATOM 1325 C C . GLN A 1 167 ? -11.581 1.878 -0.976 1.00 95.56 167 GLN A C 1
ATOM 1327 O O . GLN A 1 167 ? -10.472 1.677 -1.480 1.00 95.56 167 GLN A O 1
ATOM 1332 N N . LEU A 1 168 ? -12.313 2.945 -1.292 1.00 91.50 168 LEU A N 1
ATOM 1333 C CA . LEU A 1 168 ? -11.916 3.959 -2.264 1.00 91.50 168 LEU A CA 1
ATOM 1334 C C . LEU A 1 168 ? -10.789 4.859 -1.736 1.00 91.50 168 LEU A C 1
ATOM 1336 O O . LEU A 1 168 ? -9.792 5.055 -2.433 1.00 91.50 168 LEU A O 1
ATOM 1340 N N . TYR A 1 169 ? -10.872 5.314 -0.484 1.00 93.19 169 TYR A N 1
ATOM 1341 C CA . TYR A 1 169 ? -9.782 6.034 0.180 1.00 93.19 169 TYR A CA 1
ATOM 1342 C C . TYR A 1 169 ? -8.529 5.172 0.319 1.00 93.19 169 TYR A C 1
ATOM 1344 O O . TYR A 1 169 ? -7.415 5.649 0.085 1.00 93.19 169 TYR A O 1
ATOM 1352 N N . HIS A 1 170 ? -8.695 3.888 0.650 1.00 95.69 170 HIS A N 1
ATOM 1353 C CA . HIS A 1 170 ? -7.586 2.941 0.659 1.00 95.69 170 HIS A CA 1
ATOM 1354 C C . HIS A 1 170 ? -6.923 2.839 -0.714 1.00 95.69 170 HIS A C 1
ATOM 1356 O O . HIS A 1 170 ? -5.701 2.949 -0.821 1.00 95.69 170 HIS A O 1
ATOM 1362 N N . ARG A 1 171 ? -7.716 2.690 -1.779 1.00 92.81 171 ARG A N 1
ATOM 1363 C CA . ARG A 1 171 ? -7.197 2.692 -3.148 1.00 92.81 171 ARG A CA 1
ATOM 1364 C C . ARG A 1 171 ? -6.417 3.970 -3.454 1.00 92.81 171 ARG A C 1
ATOM 1366 O O . ARG A 1 171 ? -5.361 3.876 -4.071 1.00 92.81 171 ARG A O 1
ATOM 1373 N N . ASP A 1 172 ? -6.906 5.145 -3.072 1.00 89.69 172 ASP A N 1
ATOM 1374 C CA . ASP A 1 172 ? -6.192 6.398 -3.336 1.00 89.69 172 ASP A CA 1
ATOM 1375 C C . ASP A 1 172 ? -4.849 6.463 -2.591 1.00 89.69 172 ASP A C 1
ATOM 1377 O O . ASP A 1 172 ? -3.842 6.868 -3.183 1.00 89.69 172 ASP A O 1
ATOM 1381 N N . ALA A 1 173 ? -4.796 5.984 -1.343 1.00 92.56 173 ALA A N 1
ATOM 1382 C CA . ALA A 1 173 ? -3.548 5.848 -0.593 1.00 92.56 173 ALA A CA 1
ATOM 1383 C C . ALA A 1 173 ? -2.560 4.885 -1.275 1.00 92.56 173 ALA A C 1
ATOM 1385 O O . ALA A 1 173 ? -1.383 5.220 -1.422 1.00 92.56 173 ALA A O 1
ATOM 1386 N N . ASP A 1 174 ? -3.029 3.723 -1.739 1.00 93.50 174 ASP A N 1
ATOM 1387 C CA . ASP A 1 174 ? -2.200 2.760 -2.473 1.00 93.50 174 ASP A CA 1
ATOM 1388 C C . ASP A 1 174 ? -1.694 3.348 -3.805 1.00 93.50 174 ASP A C 1
ATOM 1390 O O . ASP A 1 174 ? -0.508 3.295 -4.152 1.00 93.50 174 ASP A O 1
ATOM 1394 N N . ARG A 1 175 ? -2.569 4.049 -4.531 1.00 88.75 175 ARG A N 1
ATOM 1395 C CA . ARG A 1 175 ? -2.229 4.697 -5.804 1.00 88.75 175 ARG A CA 1
ATOM 1396 C C . ARG A 1 175 ? -1.228 5.832 -5.663 1.00 88.75 175 ARG A C 1
ATOM 1398 O O . ARG A 1 175 ? -0.491 6.082 -6.617 1.00 88.75 175 ARG A O 1
ATOM 1405 N N . LEU A 1 176 ? -1.108 6.476 -4.503 1.00 86.81 176 LEU A N 1
ATOM 1406 C CA . LEU A 1 176 ? -0.066 7.482 -4.287 1.00 86.81 176 LEU A CA 1
ATOM 1407 C C . LEU A 1 176 ? 1.347 6.906 -4.446 1.00 86.81 176 LEU A C 1
ATOM 1409 O O . LEU A 1 176 ? 2.227 7.601 -4.963 1.00 86.81 176 LEU A O 1
ATOM 1413 N N . TYR A 1 177 ? 1.561 5.619 -4.152 1.00 87.75 177 TYR A N 1
ATOM 1414 C CA . TYR A 1 177 ? 2.831 4.966 -4.464 1.00 87.75 177 TYR A CA 1
ATOM 1415 C C . TYR A 1 177 ? 3.135 4.957 -5.963 1.00 87.75 177 TYR A C 1
ATOM 1417 O O . TYR A 1 177 ? 4.297 5.117 -6.341 1.00 87.75 177 TYR A O 1
ATOM 1425 N N . VAL A 1 178 ? 2.130 4.846 -6.838 1.00 83.38 178 VAL A N 1
ATOM 1426 C CA . VAL A 1 178 ? 2.315 4.931 -8.297 1.00 83.38 178 VAL A CA 1
ATOM 1427 C C . VAL A 1 178 ? 2.928 6.274 -8.696 1.00 83.38 178 VAL A C 1
ATOM 1429 O O . VAL A 1 178 ? 3.631 6.350 -9.692 1.00 83.38 178 VAL A O 1
ATOM 1432 N N . MET A 1 179 ? 2.795 7.333 -7.910 1.00 81.12 179 MET A N 1
ATOM 1433 C CA . MET A 1 179 ? 3.436 8.611 -8.234 1.00 81.12 179 MET A CA 1
ATOM 1434 C C . MET A 1 179 ? 4.850 8.755 -7.664 1.00 81.12 179 MET A C 1
ATOM 1436 O O . MET A 1 179 ? 5.518 9.755 -7.917 1.00 81.12 179 MET A O 1
ATOM 1440 N N . SER A 1 180 ? 5.326 7.762 -6.914 1.00 82.56 180 SER A N 1
ATOM 1441 C CA . SER A 1 180 ? 6.669 7.773 -6.347 1.00 82.56 180 SER A CA 1
ATOM 1442 C C . SER A 1 180 ? 7.743 7.485 -7.392 1.00 82.56 180 SER A C 1
ATOM 1444 O O . SER A 1 180 ? 7.531 6.760 -8.368 1.00 82.56 180 SER A O 1
ATOM 1446 N N . PHE A 1 181 ? 8.940 8.001 -7.125 1.00 80.50 181 PHE A N 1
ATOM 1447 C CA . PHE A 1 181 ? 10.131 7.726 -7.921 1.00 80.50 181 PHE A CA 1
ATOM 1448 C C . PHE A 1 181 ? 10.420 6.218 -8.000 1.00 80.50 181 PHE A C 1
ATOM 1450 O O . PHE A 1 181 ? 10.619 5.682 -9.087 1.00 80.50 181 PHE A O 1
ATOM 1457 N N . SER A 1 182 ? 10.343 5.500 -6.876 1.00 81.31 182 SER A N 1
ATOM 1458 C CA . SER A 1 182 ? 10.583 4.052 -6.838 1.00 81.31 182 SER A CA 1
ATOM 1459 C C . SER A 1 182 ? 9.600 3.283 -7.721 1.00 81.31 182 SER A C 1
ATOM 1461 O O . SER A 1 182 ? 10.003 2.379 -8.451 1.00 81.31 182 SER A O 1
ATOM 1463 N N . SER A 1 183 ? 8.322 3.676 -7.723 1.00 84.00 183 SER A N 1
ATOM 1464 C CA . SER A 1 183 ? 7.320 3.066 -8.597 1.00 84.00 183 SER A CA 1
ATOM 1465 C C . SER A 1 183 ? 7.544 3.411 -10.067 1.00 84.00 183 SER A C 1
ATOM 1467 O O . SER A 1 183 ? 7.416 2.534 -10.920 1.00 84.00 183 SER A O 1
ATOM 1469 N N . PHE A 1 184 ? 7.931 4.657 -10.374 1.00 83.06 184 PHE A N 1
ATOM 1470 C CA . PHE A 1 184 ? 8.276 5.066 -11.736 1.00 83.06 184 PHE A CA 1
ATOM 1471 C C . PHE A 1 184 ? 9.376 4.176 -12.315 1.00 83.06 184 PHE A C 1
ATOM 1473 O O . PHE A 1 184 ? 9.222 3.688 -13.431 1.00 83.06 184 PHE A O 1
ATOM 1480 N N . TYR A 1 185 ? 10.456 3.930 -11.570 1.00 78.50 185 TYR A N 1
ATOM 1481 C CA . TYR A 1 185 ? 11.555 3.097 -12.061 1.00 78.50 185 TYR A CA 1
ATOM 1482 C C . TYR A 1 185 ? 11.211 1.612 -12.097 1.00 78.50 185 TYR A C 1
ATOM 1484 O O . TYR A 1 185 ? 11.551 0.948 -13.075 1.00 78.50 185 TYR A O 1
ATOM 1492 N N . LYS A 1 186 ? 10.498 1.100 -11.084 1.00 79.81 186 LYS A N 1
ATOM 1493 C CA . LYS A 1 186 ? 9.974 -0.275 -11.077 1.00 79.81 186 LYS A CA 1
ATOM 1494 C C . LYS A 1 186 ? 9.206 -0.566 -12.367 1.00 79.81 186 LYS A C 1
ATOM 1496 O O . LYS A 1 186 ? 9.456 -1.556 -13.049 1.00 79.81 186 LYS A O 1
ATOM 1501 N N . ASP A 1 187 ? 8.274 0.316 -12.699 1.00 77.94 187 ASP A N 1
ATOM 1502 C CA . ASP A 1 187 ? 7.434 0.177 -13.875 1.00 77.94 187 ASP A CA 1
ATOM 1503 C C . ASP A 1 187 ? 8.232 0.418 -15.160 1.00 77.94 187 ASP A C 1
ATOM 1505 O O . ASP A 1 187 ? 8.136 -0.381 -16.084 1.00 77.94 187 ASP A O 1
ATOM 1509 N N . PHE A 1 188 ? 9.064 1.461 -15.217 1.00 74.94 188 PHE A N 1
ATOM 1510 C CA . PHE A 1 188 ? 9.885 1.777 -16.389 1.00 74.94 188 PHE A CA 1
ATOM 1511 C C . PHE A 1 188 ? 10.770 0.596 -16.807 1.00 74.94 188 PHE A C 1
ATOM 1513 O O . PHE A 1 188 ? 10.805 0.251 -17.987 1.00 74.94 188 PHE A O 1
ATOM 1520 N N . LEU A 1 189 ? 11.417 -0.075 -15.848 1.00 71.56 189 LEU A N 1
ATOM 1521 C CA . LEU A 1 189 ? 12.214 -1.277 -16.105 1.00 71.56 189 LEU A CA 1
ATOM 1522 C C . LEU A 1 189 ? 11.355 -2.420 -16.673 1.00 71.56 189 LEU A C 1
ATOM 1524 O O . LEU A 1 189 ? 11.687 -2.968 -17.723 1.00 71.56 189 LEU A O 1
ATOM 1528 N N . ASN A 1 190 ? 10.207 -2.714 -16.053 1.00 70.12 190 ASN A N 1
ATOM 1529 C CA . ASN A 1 190 ? 9.271 -3.739 -16.539 1.00 70.12 190 ASN A CA 1
ATOM 1530 C C . ASN A 1 190 ? 8.719 -3.428 -17.943 1.00 70.12 190 ASN A C 1
ATOM 1532 O O . ASN A 1 190 ? 8.478 -4.321 -18.760 1.00 70.12 190 ASN A O 1
ATOM 1536 N N . TYR A 1 191 ? 8.472 -2.153 -18.231 1.00 71.56 191 TYR A N 1
ATOM 1537 C CA . TYR A 1 191 ? 7.901 -1.715 -19.496 1.00 71.56 191 TYR A CA 1
ATOM 1538 C C . TYR A 1 191 ? 8.916 -1.720 -20.641 1.00 71.56 191 TYR A C 1
ATOM 1540 O O . TYR A 1 191 ? 8.535 -2.046 -21.768 1.00 71.56 191 TYR A O 1
ATOM 1548 N N . LEU A 1 192 ? 10.192 -1.425 -20.366 1.00 66.50 192 LEU A N 1
ATOM 1549 C CA . LEU A 1 192 ? 11.276 -1.601 -21.336 1.00 66.50 192 LEU A CA 1
ATOM 1550 C C . LEU A 1 192 ? 11.416 -3.067 -21.756 1.00 66.50 192 LEU A C 1
ATOM 1552 O O . LEU A 1 192 ? 11.539 -3.343 -22.948 1.00 66.50 192 LEU A O 1
ATOM 1556 N N . ASP A 1 193 ? 11.321 -3.997 -20.806 1.00 66.94 193 ASP A N 1
ATOM 1557 C CA . ASP A 1 193 ? 11.447 -5.431 -21.090 1.00 66.94 193 ASP A CA 1
ATOM 1558 C C . ASP A 1 193 ? 10.242 -5.996 -21.866 1.00 66.94 193 ASP A C 1
ATOM 1560 O O . ASP A 1 193 ? 10.372 -6.981 -22.592 1.00 66.94 193 ASP A O 1
ATOM 1564 N N . THR A 1 194 ? 9.067 -5.365 -21.756 1.00 69.00 194 THR A N 1
ATOM 1565 C CA . THR A 1 194 ? 7.826 -5.830 -22.405 1.00 69.00 194 THR A CA 1
ATOM 1566 C C . THR A 1 194 ? 7.444 -5.064 -23.674 1.00 69.00 194 THR A C 1
ATOM 1568 O O . THR A 1 194 ? 6.517 -5.480 -24.369 1.00 69.00 194 THR A O 1
ATOM 1571 N N . GLY A 1 195 ? 8.117 -3.951 -23.991 1.00 66.50 195 GLY A N 1
ATOM 1572 C CA . GLY A 1 195 ? 7.821 -3.115 -25.164 1.00 66.50 195 GLY A CA 1
ATOM 1573 C C . GLY A 1 195 ? 6.450 -2.424 -25.125 1.00 66.50 195 GLY A C 1
ATOM 1574 O O . GLY A 1 195 ? 5.943 -1.998 -26.158 1.00 66.50 195 GLY A O 1
ATOM 1575 N N . LYS A 1 196 ? 5.828 -2.338 -23.945 1.00 67.31 196 LYS A N 1
ATOM 1576 C CA . LYS A 1 196 ? 4.444 -1.871 -23.752 1.00 67.31 196 LYS A CA 1
ATOM 1577 C C . LYS A 1 196 ? 4.284 -0.344 -23.722 1.00 67.31 196 LYS A C 1
ATOM 1579 O O . LYS A 1 196 ? 3.155 0.128 -23.802 1.00 67.31 196 LYS A O 1
ATOM 1584 N N . ILE A 1 197 ? 5.369 0.425 -23.599 1.00 65.06 197 ILE A N 1
ATOM 1585 C CA . ILE A 1 197 ? 5.314 1.894 -23.654 1.00 65.06 197 ILE A CA 1
ATOM 1586 C C . ILE A 1 197 ? 5.558 2.365 -25.089 1.00 65.06 197 ILE A C 1
ATOM 1588 O O . ILE A 1 197 ? 6.636 2.159 -25.647 1.00 65.06 197 ILE A O 1
ATOM 1592 N N . THR A 1 198 ? 4.563 3.043 -25.656 1.00 63.59 198 THR A N 1
ATOM 1593 C CA . THR A 1 198 ? 4.628 3.710 -26.963 1.00 63.59 198 THR A CA 1
ATOM 1594 C C . THR A 1 198 ? 5.227 5.116 -26.880 1.00 63.59 198 THR A C 1
ATOM 1596 O O . THR A 1 198 ? 5.883 5.542 -27.829 1.00 63.59 198 THR A O 1
ATOM 1599 N N . SER A 1 199 ? 5.055 5.818 -25.749 1.00 71.44 199 SER A N 1
ATOM 1600 C CA . SER A 1 199 ? 5.641 7.139 -25.470 1.00 71.44 199 SER A CA 1
ATOM 1601 C C . SER A 1 199 ? 5.742 7.436 -23.961 1.00 71.44 199 SER A C 1
ATOM 1603 O O . SER A 1 199 ? 5.007 6.865 -23.152 1.00 71.44 199 SER A O 1
ATOM 1605 N N . VAL A 1 200 ? 6.654 8.335 -23.560 1.00 70.06 200 VAL A N 1
ATOM 1606 C CA . VAL A 1 200 ? 6.780 8.789 -22.156 1.00 70.06 200 VAL A CA 1
ATOM 1607 C C . VAL A 1 200 ? 5.523 9.549 -21.726 1.00 70.06 200 VAL A C 1
ATOM 1609 O O . VAL A 1 200 ? 5.090 9.421 -20.582 1.00 70.06 200 VAL A O 1
ATOM 1612 N N . GLU A 1 201 ? 4.911 10.294 -22.645 1.00 71.56 201 GLU A N 1
ATOM 1613 C CA . GLU A 1 201 ? 3.664 11.020 -22.429 1.00 71.56 201 GLU A CA 1
ATOM 1614 C C . GLU A 1 201 ? 2.507 10.081 -22.069 1.00 71.56 201 GLU A C 1
ATOM 1616 O O . GLU A 1 201 ? 1.862 10.298 -21.043 1.00 71.56 201 GLU A O 1
ATOM 1621 N N . ASP A 1 202 ? 2.286 9.006 -22.837 1.00 70.12 202 ASP A N 1
ATOM 1622 C CA . ASP A 1 202 ? 1.227 8.021 -22.555 1.00 70.12 202 ASP A CA 1
ATOM 1623 C C . ASP A 1 202 ? 1.435 7.358 -21.189 1.00 70.12 202 ASP A C 1
ATOM 1625 O O . ASP A 1 202 ? 0.493 7.143 -20.422 1.00 70.12 202 ASP A O 1
ATOM 1629 N N . TYR A 1 203 ? 2.694 7.066 -20.861 1.00 74.19 203 TYR A N 1
ATOM 1630 C CA . TYR A 1 203 ? 3.069 6.466 -19.590 1.00 74.19 203 TYR A CA 1
ATOM 1631 C C . TYR A 1 203 ? 2.785 7.391 -18.398 1.00 74.19 203 TYR A C 1
ATOM 1633 O O . TYR A 1 203 ? 2.200 6.955 -17.404 1.00 74.19 203 TYR A O 1
ATOM 1641 N N . LEU A 1 204 ? 3.153 8.672 -18.489 1.00 74.56 204 LEU A N 1
ATOM 1642 C CA . LEU A 1 204 ? 2.888 9.653 -17.435 1.00 74.56 204 LEU A CA 1
ATOM 1643 C C . LEU A 1 204 ? 1.389 9.964 -17.307 1.00 74.56 204 LEU A C 1
ATOM 1645 O O . LEU A 1 204 ? 0.875 10.037 -16.188 1.00 74.56 204 LEU A O 1
ATOM 1649 N N . LEU A 1 205 ? 0.679 10.090 -18.433 1.00 72.06 205 LEU A N 1
ATOM 1650 C CA . LEU A 1 205 ? -0.763 10.338 -18.459 1.00 72.06 205 LEU A CA 1
ATOM 1651 C C . LEU A 1 205 ? -1.540 9.180 -17.817 1.00 72.06 205 LEU A C 1
ATOM 1653 O O . LEU A 1 205 ? -2.409 9.412 -16.974 1.00 72.06 205 LEU A O 1
ATOM 1657 N N . GLY A 1 206 ? -1.182 7.933 -18.141 1.00 72.75 206 GLY A N 1
ATOM 1658 C CA . GLY A 1 206 ? -1.802 6.741 -17.559 1.00 72.75 206 GLY A CA 1
ATOM 1659 C C . GLY A 1 206 ? -1.680 6.674 -16.032 1.00 72.75 206 GLY A C 1
ATOM 1660 O O . GLY A 1 206 ? -2.633 6.283 -15.357 1.00 72.75 206 GLY A O 1
ATOM 1661 N N . ARG A 1 207 ? -0.549 7.116 -15.461 1.00 76.44 207 ARG A N 1
ATOM 1662 C CA . ARG A 1 207 ? -0.369 7.193 -13.997 1.00 76.44 207 ARG A CA 1
ATOM 1663 C C . ARG A 1 207 ? -1.302 8.230 -13.368 1.00 76.44 207 ARG A C 1
ATOM 1665 O O . ARG A 1 207 ? -1.968 7.923 -12.379 1.00 76.44 207 ARG A O 1
ATOM 1672 N N . GLY A 1 208 ? -1.401 9.420 -13.967 1.00 68.62 208 GLY A N 1
ATOM 1673 C CA . GLY A 1 208 ? -2.230 10.518 -13.457 1.00 68.62 208 GLY A CA 1
ATOM 1674 C C . GLY A 1 208 ? -3.736 10.231 -13.468 1.00 68.62 208 GLY A C 1
ATOM 1675 O O . GLY A 1 208 ? -4.442 10.662 -12.564 1.00 68.62 208 GLY A O 1
ATOM 1676 N N . LEU A 1 209 ? -4.233 9.459 -14.440 1.00 68.75 209 LEU A N 1
ATOM 1677 C CA . LEU A 1 209 ? -5.666 9.147 -14.579 1.00 68.75 209 LEU A CA 1
ATOM 1678 C C . LEU A 1 209 ? -6.170 8.016 -13.659 1.00 68.75 209 LEU A C 1
ATOM 1680 O O . LEU A 1 209 ? -7.375 7.739 -13.625 1.00 68.75 209 LEU A O 1
ATOM 1684 N N . SER A 1 210 ? -5.264 7.353 -12.930 1.00 67.69 210 SER A N 1
ATOM 1685 C CA . SER A 1 210 ? -5.560 6.139 -12.154 1.00 67.69 210 SER A CA 1
ATOM 1686 C C . SER A 1 210 ? -6.162 6.372 -10.758 1.00 67.69 210 SER A C 1
ATOM 1688 O O . SER A 1 210 ? -6.663 5.417 -10.150 1.00 67.69 210 SER A O 1
ATOM 1690 N N . PHE A 1 211 ? -6.164 7.621 -10.282 1.00 64.38 211 PHE A N 1
ATOM 1691 C CA . PHE A 1 211 ? -6.775 8.040 -9.014 1.00 64.38 211 PHE A CA 1
ATOM 1692 C C . PHE A 1 211 ? -8.309 8.006 -9.078 1.00 64.38 211 PHE A C 1
ATOM 1694 O O . PHE A 1 211 ? -8.897 8.200 -10.150 1.00 64.38 211 PHE A O 1
ATOM 1701 N N . TYR A 1 212 ? -8.942 7.697 -7.944 1.00 53.78 212 TYR A N 1
ATOM 1702 C CA . TYR A 1 212 ? -10.394 7.599 -7.827 1.00 53.78 212 TYR A CA 1
ATOM 1703 C C . TYR A 1 212 ? -11.059 8.960 -7.613 1.00 53.78 212 TYR A C 1
ATOM 1705 O O . TYR A 1 212 ? -12.065 9.201 -8.273 1.00 53.78 212 TYR A O 1
ATOM 1713 N N . ASN A 1 213 ? -10.493 9.810 -6.746 1.00 53.88 213 ASN A N 1
ATOM 1714 C CA . ASN A 1 213 ? -11.209 10.927 -6.127 1.00 53.88 213 ASN A CA 1
ATOM 1715 C C . ASN A 1 213 ? -12.131 11.726 -7.080 1.00 53.88 213 ASN A C 1
ATOM 1717 O O . ASN A 1 213 ? -11.731 12.098 -8.187 1.00 53.88 213 ASN A O 1
ATOM 1721 N N . GLU A 1 214 ? -13.354 11.978 -6.596 1.00 41.34 214 GLU A N 1
ATOM 1722 C CA . GLU A 1 214 ? -14.594 12.435 -7.259 1.00 41.34 214 GLU A CA 1
ATOM 1723 C C . GLU A 1 214 ? -14.501 13.753 -8.038 1.00 41.34 214 GLU A C 1
ATOM 1725 O O . GLU A 1 214 ? -15.455 14.191 -8.678 1.00 41.34 214 GLU A O 1
ATOM 1730 N N . SER A 1 215 ? -13.321 14.358 -8.095 1.00 43.31 215 SER A N 1
ATOM 1731 C CA . SER A 1 215 ? -13.082 15.536 -8.906 1.00 43.31 215 SER A CA 1
ATOM 1732 C C . SER A 1 215 ? -13.242 15.267 -10.402 1.00 43.31 215 SER A C 1
ATOM 1734 O O . SER A 1 215 ? -13.351 16.224 -11.142 1.00 43.31 215 SER A O 1
ATOM 1736 N N . LYS A 1 216 ? -13.364 14.028 -10.901 1.00 41.94 216 LYS A N 1
ATOM 1737 C CA . LYS A 1 216 ? -13.575 13.785 -12.346 1.00 41.94 216 LYS A CA 1
ATOM 1738 C C . LYS A 1 216 ? -14.797 14.497 -12.947 1.00 41.94 216 LYS A C 1
ATOM 1740 O O . LYS A 1 216 ? -14.728 14.822 -14.131 1.00 41.94 216 LYS A O 1
ATOM 1745 N N . GLU A 1 217 ? -15.858 14.762 -12.179 1.00 35.81 217 GLU A N 1
ATOM 1746 C CA . GLU A 1 217 ? -17.047 15.481 -12.674 1.00 35.81 217 GLU A CA 1
ATOM 1747 C C . GLU A 1 217 ? -17.007 16.995 -12.378 1.00 35.81 217 GLU A C 1
ATOM 1749 O O . GLU A 1 217 ? -17.299 17.778 -13.279 1.00 35.81 217 GLU A O 1
ATOM 1754 N N . GLU A 1 218 ? -16.496 17.445 -11.223 1.00 38.25 218 GLU A N 1
ATOM 1755 C CA . GLU A 1 218 ? -16.220 18.882 -10.979 1.00 38.25 218 GLU A CA 1
ATOM 1756 C C . GLU A 1 218 ? -15.032 19.429 -11.814 1.00 38.25 218 GLU A C 1
ATOM 1758 O O . GLU A 1 218 ? -14.944 20.624 -12.092 1.00 38.25 218 GLU A O 1
ATOM 1763 N N . MET A 1 219 ? -14.128 18.564 -12.293 1.00 36.28 219 MET A N 1
ATOM 1764 C CA . MET A 1 219 ? -12.936 18.922 -13.085 1.00 36.28 219 MET A CA 1
ATOM 1765 C C . MET A 1 219 ? -13.234 19.345 -14.523 1.00 36.28 219 MET A C 1
ATOM 1767 O O . MET A 1 219 ? -12.336 19.878 -15.179 1.00 36.28 219 MET A O 1
ATOM 1771 N N . VAL A 1 220 ? -14.439 19.088 -15.039 1.00 39.69 220 VAL A N 1
ATOM 1772 C CA . VAL A 1 220 ? -14.803 19.415 -16.429 1.00 39.69 220 VAL A CA 1
ATOM 1773 C C . VAL A 1 220 ? -15.579 20.734 -16.523 1.00 39.69 220 VAL A C 1
ATOM 1775 O O . VAL A 1 220 ? -15.485 21.403 -17.551 1.00 39.69 220 VAL A O 1
ATOM 1778 N N . GLU A 1 221 ? -16.286 21.159 -15.470 1.00 34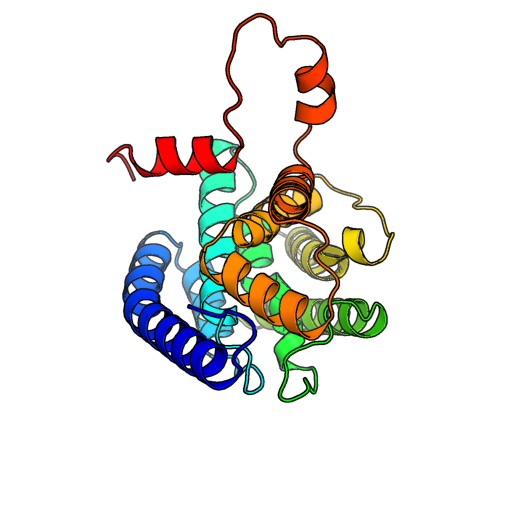.72 221 GLU A N 1
ATOM 1779 C CA . GLU A 1 221 ? -17.131 22.365 -15.523 1.00 34.72 221 GLU A CA 1
ATOM 1780 C C . GLU A 1 221 ? -16.467 23.656 -15.004 1.00 34.72 221 GLU A C 1
ATOM 1782 O O . GLU A 1 221 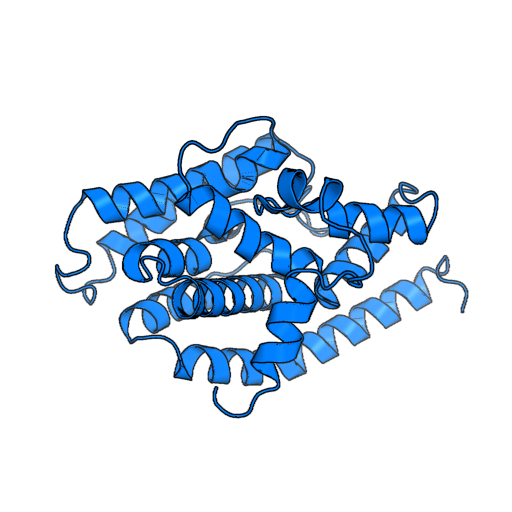? -16.834 24.734 -15.472 1.00 34.72 221 GLU A O 1
ATOM 1787 N N . GLU A 1 222 ? -15.441 23.600 -14.143 1.00 37.22 222 GLU A N 1
ATOM 1788 C CA . GLU A 1 222 ? -14.847 24.815 -13.536 1.00 37.22 222 GLU A CA 1
ATOM 1789 C C . GLU A 1 222 ? -13.448 25.224 -14.048 1.00 37.22 222 GLU A C 1
ATOM 1791 O O . GLU A 1 222 ? -12.773 26.058 -13.440 1.00 37.22 222 GLU A O 1
ATOM 1796 N N . SER A 1 223 ? -12.971 24.729 -15.196 1.00 37.78 223 SER A N 1
ATOM 1797 C CA . SER A 1 223 ? -11.658 25.149 -15.725 1.00 37.78 223 SER A CA 1
ATOM 1798 C C . SER A 1 223 ? -11.718 26.442 -16.557 1.00 37.78 223 SER A C 1
ATOM 1800 O O . SER A 1 223 ? -11.321 26.477 -17.724 1.00 37.78 223 SER A O 1
ATOM 1802 N N . GLY A 1 224 ? -12.197 27.522 -15.940 1.00 34.47 224 GLY A N 1
ATOM 1803 C CA . GLY A 1 224 ? -11.859 28.893 -16.313 1.00 34.47 224 GLY A CA 1
ATOM 1804 C C . GLY A 1 224 ? -10.736 29.390 -15.399 1.00 34.47 224 GLY A C 1
ATOM 1805 O O . GLY A 1 224 ? -10.991 29.816 -14.283 1.00 34.47 224 GLY A O 1
ATOM 1806 N N . ASP A 1 225 ? -9.489 29.323 -15.865 1.00 39.31 225 ASP A N 1
ATOM 1807 C CA . ASP A 1 225 ? -8.299 29.966 -15.268 1.00 39.31 225 ASP A CA 1
ATOM 1808 C C . ASP A 1 225 ? -7.641 29.408 -13.984 1.00 39.31 225 ASP A C 1
ATOM 1810 O O . ASP A 1 225 ? -6.650 29.987 -13.520 1.00 39.31 225 ASP A O 1
ATOM 1814 N N . HIS A 1 226 ? -8.010 28.230 -13.469 1.00 33.00 226 HIS A N 1
ATOM 1815 C CA . HIS A 1 226 ? -7.227 27.584 -12.401 1.00 33.00 226 HIS A CA 1
ATOM 1816 C C . HIS A 1 226 ? -6.432 26.355 -12.866 1.00 33.00 226 HIS A C 1
ATOM 1818 O O . HIS A 1 226 ? -6.955 25.332 -13.295 1.00 33.00 226 HIS A O 1
ATOM 1824 N N . LYS A 1 227 ? -5.100 26.501 -12.792 1.00 37.62 227 LYS A N 1
ATOM 1825 C CA . LYS A 1 227 ? -4.094 25.487 -13.121 1.00 37.62 227 LYS A CA 1
ATOM 1826 C C . LYS A 1 227 ? -4.236 24.266 -12.211 1.00 37.62 227 LYS A C 1
ATOM 1828 O O . LYS A 1 227 ? -4.167 24.393 -10.993 1.00 37.62 227 LYS A O 1
ATOM 1833 N N . TYR A 1 228 ? -4.330 23.105 -12.853 1.00 37.81 228 TYR A N 1
ATOM 1834 C CA . TYR A 1 228 ? -4.153 21.756 -12.314 1.00 37.81 228 TYR A CA 1
ATOM 1835 C C . TYR A 1 228 ? -3.177 21.685 -11.127 1.00 37.81 228 TYR A C 1
ATOM 1837 O O . TYR A 1 228 ? -1.994 22.003 -11.267 1.00 37.81 228 TYR A O 1
ATOM 1845 N N . ILE A 1 229 ? -3.644 21.168 -9.991 1.00 39.06 229 ILE A N 1
ATOM 1846 C CA . ILE A 1 229 ? -2.791 20.657 -8.915 1.00 39.06 229 ILE A CA 1
ATOM 1847 C C . ILE A 1 229 ? -3.326 19.259 -8.555 1.00 39.06 229 ILE A C 1
ATOM 1849 O O . ILE A 1 229 ? -4.270 19.159 -7.778 1.00 39.06 229 ILE A O 1
ATOM 1853 N N . PRO A 1 230 ? -2.779 18.177 -9.143 1.00 48.06 230 PRO A N 1
ATOM 1854 C CA . PRO A 1 230 ? -3.072 16.800 -8.744 1.00 48.06 230 PRO A CA 1
ATOM 1855 C C . PRO A 1 230 ? -2.999 16.619 -7.223 1.00 48.06 230 PRO A C 1
ATOM 1857 O O . PRO A 1 230 ? -2.188 17.280 -6.574 1.00 48.06 230 PRO A O 1
ATOM 1860 N N . PHE A 1 231 ? -3.773 15.687 -6.660 1.00 45.72 231 PHE A N 1
ATOM 1861 C CA . PHE A 1 231 ? -3.763 15.360 -5.225 1.00 45.72 231 PHE A CA 1
ATOM 1862 C C . PHE A 1 231 ? -2.332 15.189 -4.674 1.00 45.72 231 PHE A C 1
ATOM 1864 O O . PHE A 1 231 ? -2.006 15.734 -3.626 1.00 45.72 231 PHE A O 1
ATOM 1871 N N . THR A 1 232 ? -1.428 14.596 -5.462 1.00 42.72 232 THR A N 1
ATOM 1872 C CA . THR A 1 232 ? 0.020 14.500 -5.197 1.00 42.72 232 THR A CA 1
ATOM 1873 C C . THR A 1 232 ? 0.731 15.836 -4.964 1.00 42.72 232 THR A C 1
ATOM 1875 O O . THR A 1 232 ? 1.604 15.925 -4.103 1.00 42.72 232 THR A O 1
ATOM 1878 N N . LEU A 1 233 ? 0.384 16.889 -5.707 1.00 41.28 233 LEU A N 1
ATOM 1879 C CA . LEU A 1 233 ? 0.911 18.238 -5.493 1.00 41.28 233 LEU A CA 1
ATOM 1880 C C . LEU A 1 233 ? 0.237 18.932 -4.302 1.00 41.28 233 LEU A C 1
ATOM 1882 O O . LEU A 1 233 ? 0.865 19.779 -3.671 1.00 41.28 233 LEU A O 1
ATOM 1886 N N . MET A 1 234 ? -0.997 18.563 -3.953 1.00 46.44 234 MET A N 1
ATOM 1887 C CA . MET A 1 234 ? -1.648 19.040 -2.732 1.00 46.44 234 MET A CA 1
ATOM 1888 C C . MET A 1 234 ? -0.981 18.437 -1.486 1.00 46.44 234 MET A C 1
ATOM 1890 O O . MET A 1 234 ? -0.685 19.168 -0.542 1.00 46.44 234 MET A O 1
ATOM 1894 N N . THR A 1 235 ? -0.636 17.144 -1.521 1.00 47.31 235 THR A N 1
ATOM 1895 C CA . THR A 1 235 ? 0.153 16.477 -0.475 1.00 47.31 235 THR A CA 1
ATOM 1896 C C . THR A 1 235 ? 1.576 17.032 -0.417 1.00 47.31 235 THR A C 1
ATOM 1898 O O . THR A 1 235 ? 2.037 17.356 0.666 1.00 47.31 235 THR A O 1
ATOM 1901 N N . ALA A 1 236 ? 2.266 17.238 -1.546 1.00 42.00 236 ALA A N 1
ATOM 1902 C CA . ALA A 1 236 ? 3.626 17.796 -1.551 1.00 42.00 236 ALA A CA 1
ATOM 1903 C C . ALA A 1 236 ? 3.687 19.262 -1.082 1.00 42.00 236 ALA A C 1
ATOM 1905 O O . ALA A 1 236 ? 4.608 19.638 -0.361 1.00 42.00 236 ALA A O 1
ATOM 1906 N N . LYS A 1 237 ? 2.695 20.084 -1.451 1.00 40.22 237 LYS A N 1
ATOM 1907 C CA . LYS A 1 237 ? 2.582 21.473 -0.985 1.00 40.22 237 LYS A CA 1
ATOM 1908 C C . LYS A 1 237 ? 2.283 21.538 0.513 1.00 40.22 237 LYS A C 1
ATOM 1910 O O . LYS A 1 237 ? 2.864 22.373 1.189 1.00 40.22 237 LYS A O 1
ATOM 1915 N N . ARG A 1 238 ? 1.427 20.649 1.030 1.00 46.47 238 ARG A N 1
ATOM 1916 C CA . ARG A 1 238 ? 1.069 20.614 2.456 1.00 46.47 238 ARG A CA 1
ATOM 1917 C C . ARG A 1 238 ? 2.156 19.960 3.315 1.00 46.47 238 ARG A C 1
ATOM 1919 O O . ARG A 1 238 ? 2.484 20.512 4.348 1.00 46.47 238 ARG A O 1
ATOM 1926 N N . LEU A 1 239 ? 2.797 18.871 2.877 1.00 44.06 239 LEU A N 1
ATOM 1927 C CA . LEU A 1 239 ? 3.931 18.234 3.579 1.00 44.06 239 LEU A CA 1
ATOM 1928 C C . LEU A 1 239 ? 5.176 19.138 3.693 1.00 44.06 239 LEU A C 1
ATOM 1930 O O . LEU A 1 239 ? 6.063 18.848 4.495 1.00 44.06 239 LEU A O 1
ATOM 1934 N N . GLY A 1 240 ? 5.261 20.196 2.878 1.00 41.50 240 GLY A N 1
ATOM 1935 C CA . GLY A 1 240 ? 6.287 21.236 2.969 1.00 41.50 240 GLY A CA 1
ATOM 1936 C C . GLY A 1 240 ? 5.983 22.341 3.987 1.00 41.50 240 GLY A C 1
ATOM 1937 O O . GLY A 1 240 ? 6.894 23.092 4.328 1.00 41.50 240 GLY A O 1
ATOM 1938 N N . ASP A 1 241 ? 4.748 22.439 4.488 1.00 42.94 241 ASP A N 1
ATOM 1939 C CA . ASP A 1 241 ? 4.408 23.366 5.565 1.00 42.94 241 ASP A CA 1
ATOM 1940 C C . ASP A 1 241 ? 4.875 22.757 6.897 1.00 42.94 241 ASP A C 1
ATOM 1942 O O . ASP A 1 241 ? 4.458 21.668 7.284 1.00 42.94 241 ASP A O 1
ATOM 1946 N N . GLU A 1 242 ? 5.769 23.452 7.605 1.00 42.66 242 GLU A N 1
ATOM 1947 C CA . GLU A 1 242 ? 6.513 22.992 8.797 1.00 42.66 242 GLU A CA 1
ATOM 1948 C C . GLU A 1 242 ? 5.655 22.615 10.031 1.00 42.66 242 GLU A C 1
ATOM 1950 O O . GLU A 1 242 ? 6.184 22.427 11.124 1.00 42.66 242 GLU A O 1
ATOM 1955 N N . GLN A 1 243 ? 4.333 22.490 9.894 1.00 43.03 243 GLN A N 1
ATOM 1956 C CA . GLN A 1 243 ? 3.420 22.087 10.971 1.00 43.03 243 GLN A CA 1
ATOM 1957 C C . GLN A 1 243 ? 3.173 20.575 11.061 1.00 43.03 243 GLN A C 1
ATOM 1959 O O . GLN A 1 243 ? 2.338 20.141 11.855 1.00 43.03 243 GLN A O 1
ATOM 1964 N N . PHE A 1 244 ? 3.915 19.775 10.290 1.00 48.28 244 PHE A N 1
ATOM 1965 C CA . PHE A 1 244 ? 4.031 18.338 10.520 1.00 48.28 244 PHE A CA 1
ATOM 1966 C C . PHE A 1 244 ? 5.091 18.063 11.567 1.00 48.28 244 PHE A C 1
ATOM 1968 O O . PHE A 1 244 ? 6.259 17.789 11.208 1.00 48.28 244 PHE A O 1
#

Sequence (244 aa):
MDIRDSEQRHEMLESLIAVTDFLTPAFSERLKSRLNDKEKLLYEAVEGVTFAEGNWYRPHHNFIVTASMLSLCFWEGLDRNVLMPAAILHDIGYSALKISKYGADWNSRDKRIAHMEAGAVMAADILKGTASMPAEVDGVERVEEIVEIIRTHDNCYIGEPYETDNQLYHRDADRLYVMSFSSFYKDFLNYLDTGKITSVEDYLLGRGLSFYNESKEEMVEESGDHKYIPFTLMTAKRLGDEQF

Secondary structure (DSSP, 8-state):
--TT-HHHHHHHHHHHHHHHHHHHHHHHHHHHTTS-HHHHHHHHHHHTS-PPTT-TTHHHHHHHHHHHHHHHHHHH---HHHHHHHHHHTTGGGGGS--BTTB--TT-HHHHHHHHHHHHHHHHHHHHH-TTS-TTS--HHHHHHHHHHHHHTTHHHHTPPP-SHHHHHHHHHHHHHHTSHHHHHHHHHHHHHHT--S-HHHHHHHHHTT---THHHHHHH--SS-----HHHHHHHHHTSTT-

pLDDT: mean 76.41, std 18.95, range [33.0, 98.19]

Foldseek 3Di:
DPPLDPVVLVVVVVVLLVVCVVCLVVLVVVLLVVDDPVLNLLLVVLVPQDADAQPSCVSVLLSQLLVLQSVCCVPVVDDCLQQNLLSNQLQSLNSVDPADNNGHPLLDLVVLQNSLVSSLVVSLCCVVVPPPPDCVCPDPVSNVSSSVLSNCLCVVSNVHDDDDVSNLSSVQSSLLVCVDPSVVSSVVSVCSVVVPDPDPVVVVVVSQVRHDDPCPVVVPPPPPDDDDDRPNNVCVVVVPPPPD